Protein AF-G0NYU7-F1 (afdb_monomer)

pLDDT: mean 83.76, std 12.93, range [32.03, 97.38]

Sequence (280 aa):
MRKVFRNRTLLKCCSGYCVDLLNKLANDIGFTYTLYKVRDEKWGLKTENGWNGLIADLMHNKADMCVTSLKLNSERARDIDFSLPFLDTGISIIVKIRSGVLSPTAFLEPFEYSTWVIILFVCIHVAAISIFVFEWVSPYSFNMQKYPPPEHKFSLFRSYWLVWATLFSASVSTDVPKSTVSRLMALVWAAFGLTFLAVYTANLAAFMITRVQYYDLSGIHDPMLNFPQDQKPPFRFGTVDGGNTHETMKRNWHKMHEYVKHNKFFRMNISSGIEAVKNE

Solvent-accessible surface area (backbone atoms only — not comparable to full-atom values): 17643 Å² total; per-residue (Å²): 135,85,80,77,79,73,91,67,88,77,91,71,94,83,83,50,74,57,52,55,51,48,52,52,50,26,68,76,74,69,58,86,85,85,89,80,80,68,91,78,78,40,76,48,51,82,46,98,93,41,59,35,38,53,50,31,36,43,75,68,70,74,37,95,76,86,81,68,97,72,79,89,45,76,76,52,60,73,80,44,90,77,79,84,82,92,70,94,80,86,89,82,88,87,77,70,84,51,84,62,77,82,57,94,62,57,85,56,66,64,48,57,72,70,57,55,49,43,46,68,62,44,52,50,48,54,50,21,49,50,42,43,51,47,33,61,72,27,73,83,49,54,47,86,86,44,86,76,68,70,91,68,80,88,43,69,69,55,33,42,49,45,51,53,32,42,48,70,69,48,94,64,98,59,88,74,69,78,27,73,66,26,40,51,50,49,50,52,49,37,53,49,21,51,50,50,49,52,51,50,54,51,39,42,49,55,52,69,67,55,73,64,71,62,73,89,69,91,55,89,84,28,64,59,64,78,43,24,75,81,41,89,75,60,58,84,68,63,47,42,56,88,34,73,66,41,55,49,32,54,72,76,36,52,70,50,38,50,53,25,58,76,70,61,37,57,26,86,41,71,67,60,46,53,50,52,51,70,74,106

Nearest PDB structures (foldseek):
  9are-assembly1_B  TM=8.589E-01  e=6.601E-15  Rattus norvegicus
  7sab-assembly1_B  TM=8.374E-01  e=1.687E-14  Rattus norvegicus
  6whs-assembly1_B  TM=8.570E-01  e=6.346E-14  Rattus norvegicus
  4tlm-assembly1_D  TM=8.143E-01  e=2.861E-12  Xenopus laevis
  5un1-assembly2_D  TM=6.285E-01  e=5.088E-14  Xenopus laevis

Organism: Caenorhabditis brenneri (NCBI:txid135651)

Mean predicted aligned error: 11.54 Å

InterPro domains:
  IPR001320 Ionotropic glutamate receptor, C-terminal [PF00060] (113-230)
  IPR001320 Ionotropic glutamate receptor, C-terminal [SM00079] (1-256)
  IPR001508 Ionotropic glutamate receptor, metazoa [PR00177] (116-141)
  IPR001508 Ionotropic glutamate receptor, metazoa [PR00177] (153-177)
  IPR001508 Ionotropic glutamate receptor, metazoa [PR00177] (184-211)
  IPR015683 Ionotropic glutamate receptor [PTHR18966] (12-279)
  IPR019594 Ionotropic glutamate receptor, L-glutamate and glycine-binding domain [PF10613] (13-97)
  IPR019594 Ionotropic glutamate receptor, L-glutamate and glycine-binding domain [SM00918] (2-60)

Structure (mmCIF, N/CA/C/O backbone):
data_AF-G0NYU7-F1
#
_entry.id   AF-G0NYU7-F1
#
loop_
_atom_site.group_PDB
_atom_site.id
_atom_site.type_symbol
_atom_site.label_atom_id
_atom_site.label_alt_id
_atom_site.label_comp_id
_atom_site.label_asym_id
_atom_site.label_entity_id
_atom_site.label_seq_id
_atom_site.pdbx_PDB_ins_code
_atom_site.Cartn_x
_atom_site.Cartn_y
_atom_site.Cartn_z
_atom_site.occupancy
_atom_site.B_iso_or_equiv
_atom_site.auth_seq_id
_atom_site.auth_comp_id
_atom_site.auth_asym_id
_atom_site.auth_atom_id
_atom_site.pdbx_PDB_model_num
ATOM 1 N N . MET A 1 1 ? 2.468 6.890 51.119 1.00 33.50 1 MET A N 1
ATOM 2 C CA . MET A 1 1 ? 1.512 7.947 50.711 1.00 33.50 1 MET A CA 1
ATOM 3 C C . MET A 1 1 ? 0.365 7.318 49.926 1.00 33.50 1 MET A C 1
ATOM 5 O O . MET A 1 1 ? 0.561 6.924 48.784 1.00 33.50 1 MET A O 1
ATOM 9 N N . ARG A 1 2 ? -0.808 7.146 50.552 1.00 32.03 2 ARG A N 1
ATOM 10 C CA . ARG A 1 2 ? -2.019 6.623 49.895 1.00 32.03 2 ARG A CA 1
ATOM 11 C C . ARG A 1 2 ? -2.537 7.676 48.909 1.00 32.0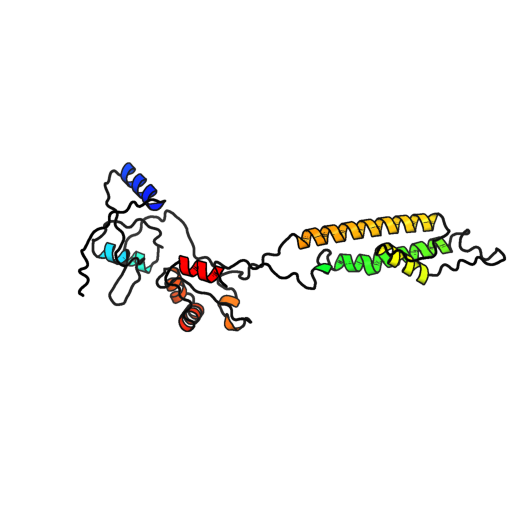3 2 ARG A C 1
ATOM 13 O O . ARG A 1 2 ? -2.994 8.731 49.338 1.00 32.03 2 ARG A O 1
ATOM 20 N N . LYS A 1 3 ? -2.456 7.414 47.600 1.00 33.00 3 LYS A N 1
ATOM 21 C CA . LYS A 1 3 ? -3.144 8.230 46.589 1.00 33.00 3 LYS A CA 1
ATOM 22 C C . LYS A 1 3 ? -4.645 7.980 46.726 1.00 33.00 3 LYS A C 1
ATOM 24 O O . LYS A 1 3 ? -5.151 6.946 46.307 1.00 33.00 3 LYS A O 1
ATOM 29 N N . VAL A 1 4 ? -5.338 8.920 47.359 1.00 35.53 4 VAL A N 1
ATOM 30 C CA . VAL A 1 4 ? -6.800 8.985 47.375 1.00 35.53 4 VAL A CA 1
ATOM 31 C C . VAL A 1 4 ? -7.250 9.278 45.943 1.00 35.53 4 VAL A C 1
ATOM 33 O O . VAL A 1 4 ? -7.133 10.408 45.471 1.00 35.53 4 VAL A O 1
ATOM 36 N N . PHE A 1 5 ? -7.733 8.260 45.229 1.00 41.12 5 PHE A N 1
ATOM 37 C CA . PHE A 1 5 ? -8.456 8.454 43.975 1.00 41.12 5 PHE A CA 1
ATOM 38 C C . PHE A 1 5 ? -9.783 9.140 44.304 1.00 41.12 5 PHE A C 1
ATOM 40 O O . PHE A 1 5 ? -10.782 8.497 44.618 1.00 41.12 5 PHE A O 1
ATOM 47 N N . ARG A 1 6 ? -9.799 10.476 44.275 1.00 42.34 6 ARG A N 1
ATOM 48 C CA . ARG A 1 6 ? -11.057 11.220 44.215 1.00 42.34 6 ARG A CA 1
ATOM 49 C C . ARG A 1 6 ? -11.737 10.839 42.903 1.00 42.34 6 ARG A C 1
ATOM 51 O O . ARG A 1 6 ? -11.209 11.121 41.832 1.00 42.34 6 ARG A O 1
ATOM 58 N N . ASN A 1 7 ? -12.897 10.205 43.018 1.00 47.19 7 ASN A N 1
ATOM 59 C CA . ASN A 1 7 ? -13.796 9.841 41.930 1.00 47.19 7 ASN A CA 1
ATOM 60 C C . ASN A 1 7 ? -14.372 11.132 41.304 1.00 47.19 7 ASN A C 1
ATOM 62 O O . ASN A 1 7 ? -15.500 11.522 41.582 1.00 47.19 7 ASN A O 1
ATOM 66 N N . ARG A 1 8 ? -13.551 11.890 40.566 1.00 57.56 8 ARG A N 1
ATOM 67 C CA . ARG A 1 8 ? -13.974 13.106 39.858 1.00 57.56 8 ARG A CA 1
ATOM 68 C C . ARG A 1 8 ? -14.328 12.728 38.426 1.00 57.56 8 ARG A C 1
ATOM 70 O O . ARG A 1 8 ? -13.443 12.419 37.633 1.00 57.56 8 ARG A O 1
ATOM 77 N N . THR A 1 9 ? -15.615 12.782 38.099 1.00 61.25 9 THR A N 1
ATOM 78 C CA . THR A 1 9 ? -16.093 12.826 36.714 1.00 61.25 9 THR A CA 1
ATOM 79 C C . THR A 1 9 ? -15.526 14.081 36.059 1.00 61.25 9 THR A C 1
ATOM 81 O O . THR A 1 9 ? -15.845 15.200 36.459 1.00 61.25 9 THR A O 1
ATOM 84 N N . LEU A 1 10 ? -14.613 13.900 35.106 1.00 70.31 10 LEU A N 1
ATOM 85 C CA . LEU A 1 10 ? -13.955 15.001 34.414 1.00 70.31 10 LEU A CA 1
ATOM 86 C C . LEU A 1 10 ? -14.760 15.316 33.155 1.00 70.31 10 LEU A C 1
ATOM 88 O O . LEU A 1 10 ? -14.753 14.534 32.206 1.00 70.31 10 LEU A O 1
ATOM 92 N N . LEU A 1 11 ? -15.483 16.436 33.179 1.00 77.75 11 LEU A N 1
ATOM 93 C CA . LEU A 1 11 ? -16.294 16.872 32.048 1.00 77.75 11 LEU A CA 1
ATOM 94 C C . LEU A 1 11 ? -15.355 17.319 30.921 1.00 77.75 11 LEU A C 1
ATOM 96 O O . LEU A 1 11 ? -14.522 18.205 31.114 1.00 77.75 11 LEU A O 1
ATOM 100 N N . LYS A 1 12 ? -15.451 16.665 29.765 1.00 82.94 12 LYS A N 1
ATOM 101 C CA . LYS A 1 12 ? -14.687 17.002 28.561 1.00 82.94 12 LYS A CA 1
ATOM 102 C C . LYS A 1 12 ? -15.654 17.200 27.404 1.00 82.94 12 LYS A C 1
ATOM 104 O O . LYS A 1 12 ? -16.642 16.479 27.306 1.00 82.94 12 LYS A O 1
ATOM 109 N N . CYS A 1 13 ? -15.338 18.136 26.518 1.00 85.31 13 CYS A N 1
ATOM 110 C CA . CYS A 1 13 ? -16.065 18.285 25.265 1.00 85.31 13 CYS A CA 1
ATOM 111 C C . CYS A 1 13 ? -15.676 17.144 24.316 1.00 85.31 13 CYS A C 1
ATOM 113 O O . CYS A 1 13 ? -14.490 16.936 24.049 1.00 85.31 13 CYS A O 1
ATOM 115 N N . CYS A 1 14 ? -16.669 16.409 23.820 1.00 86.38 14 CYS A N 1
ATOM 116 C CA . CYS A 1 14 ? -16.505 15.378 22.801 1.00 86.38 14 CYS A CA 1
ATOM 117 C C . CYS A 1 14 ? -17.158 15.862 21.506 1.00 86.38 14 CYS A C 1
ATOM 119 O O . CYS A 1 14 ? -18.310 16.284 21.522 1.00 86.38 14 CYS A O 1
ATOM 121 N N . SER A 1 15 ? -16.431 15.790 20.396 1.00 91.50 15 SER A N 1
ATOM 122 C CA . SER A 1 15 ? -16.931 16.106 19.057 1.00 91.50 15 SER A CA 1
ATOM 123 C C . SER A 1 15 ? -16.451 15.053 18.061 1.00 91.50 15 SER A C 1
ATOM 125 O O . SER A 1 15 ? -15.447 14.374 18.296 1.00 91.50 15 SER A O 1
ATOM 127 N N . GLY A 1 16 ? -17.183 14.893 16.960 1.00 93.25 16 GLY A N 1
ATOM 128 C CA . GLY A 1 16 ? -16.833 13.977 15.880 1.00 93.25 16 GLY A CA 1
ATOM 129 C C . GLY A 1 16 ? -18.054 13.316 15.252 1.00 93.25 16 GLY A C 1
ATOM 130 O O . GLY A 1 16 ? -19.170 13.441 15.746 1.00 93.25 16 GLY A O 1
ATOM 131 N N . TYR A 1 17 ? -17.807 12.534 14.203 1.00 93.44 17 TYR A N 1
ATOM 132 C CA . TYR A 1 17 ? -18.847 11.950 13.351 1.00 93.44 17 TYR A CA 1
ATOM 133 C C . TYR A 1 17 ? -19.968 11.221 14.117 1.00 93.44 17 TYR A C 1
ATOM 135 O O . TYR A 1 17 ? -21.146 11.441 13.857 1.00 93.44 17 TYR A O 1
ATOM 143 N N . CYS A 1 18 ? -19.620 10.380 15.100 1.00 93.19 18 CYS A N 1
ATOM 144 C CA . CYS A 1 18 ? -20.616 9.648 15.896 1.00 93.19 18 CYS A CA 1
ATOM 145 C C . CYS A 1 18 ? -21.455 10.570 16.800 1.00 93.19 18 CYS A C 1
ATOM 147 O O . CYS A 1 18 ? -22.617 10.273 17.056 1.00 93.19 18 CYS A O 1
ATOM 149 N N . VAL A 1 19 ? -20.880 11.680 17.278 1.00 93.69 19 VAL A N 1
ATOM 150 C CA . VAL A 1 19 ? -21.585 12.663 18.117 1.00 93.69 19 VAL A CA 1
ATOM 151 C C . VAL A 1 19 ? -22.552 13.481 17.266 1.00 93.69 19 VAL A C 1
ATOM 153 O O . VAL A 1 19 ? -23.687 13.702 17.674 1.00 93.69 19 VAL A O 1
ATOM 156 N N . ASP A 1 20 ? -22.139 13.870 16.061 1.00 94.69 20 ASP A N 1
ATOM 157 C CA . ASP A 1 20 ? -22.995 14.600 15.121 1.00 94.69 20 ASP A CA 1
ATOM 158 C C . ASP A 1 20 ? -24.173 13.733 14.656 1.00 94.69 20 ASP A C 1
ATOM 160 O O . ASP A 1 20 ? -25.315 14.195 14.624 1.00 94.69 20 ASP A O 1
ATOM 164 N N . LEU A 1 21 ? -23.917 12.447 14.387 1.00 93.88 21 LEU A N 1
ATOM 165 C CA . LEU A 1 21 ? -24.962 11.471 14.086 1.00 93.88 21 LEU A CA 1
ATOM 166 C C . LEU A 1 21 ? -25.940 11.309 15.258 1.00 93.88 21 LEU A C 1
ATOM 168 O O . LEU A 1 21 ? -27.151 11.349 15.053 1.00 93.88 21 LEU A O 1
ATOM 172 N N . LEU A 1 22 ? -25.432 11.174 16.487 1.00 94.19 22 LEU A N 1
ATOM 173 C CA . LEU A 1 22 ? -26.272 11.062 17.680 1.00 94.19 22 LEU A CA 1
ATOM 174 C C . LEU A 1 22 ? -27.123 12.318 17.898 1.00 94.19 22 LEU A C 1
ATOM 176 O O . LEU A 1 22 ? -28.306 12.200 18.194 1.00 94.19 22 LEU A O 1
ATOM 180 N N . ASN A 1 23 ? -26.553 13.509 17.699 1.00 95.00 23 ASN A N 1
ATOM 181 C CA . ASN A 1 23 ? -27.287 14.775 17.751 1.00 95.00 23 ASN A CA 1
ATOM 182 C C . ASN A 1 23 ? -28.423 14.819 16.731 1.00 95.00 23 ASN A C 1
ATOM 184 O O . ASN A 1 23 ? -29.527 15.265 17.043 1.00 95.00 23 ASN A O 1
ATOM 188 N N . LYS A 1 24 ? -28.164 14.349 15.507 1.00 95.81 24 LYS A N 1
ATOM 189 C CA . LYS A 1 24 ? -29.181 14.315 14.461 1.00 95.81 24 LYS A CA 1
ATOM 190 C C . LYS A 1 24 ? -30.317 13.352 14.818 1.00 95.81 24 LYS A C 1
ATOM 192 O O . LYS A 1 24 ? -31.476 13.742 14.739 1.00 95.81 24 LYS A O 1
ATOM 197 N N . LEU A 1 25 ? -29.983 12.155 15.304 1.00 94.81 25 LEU A N 1
ATOM 198 C CA . LEU A 1 25 ? -30.961 11.171 15.779 1.00 94.81 25 LEU A CA 1
ATOM 199 C C . LEU A 1 25 ? -31.778 11.690 16.971 1.00 94.81 25 LEU A C 1
ATOM 201 O O . LEU A 1 25 ? -32.991 11.502 17.007 1.00 94.81 25 LEU A O 1
ATOM 205 N N . ALA A 1 26 ? -31.129 12.369 17.917 1.00 96.19 26 ALA A N 1
ATOM 206 C CA . ALA A 1 26 ? -31.776 12.962 19.083 1.00 96.19 26 ALA A CA 1
ATOM 207 C C . ALA A 1 26 ? -32.823 14.011 18.692 1.00 96.19 26 ALA A C 1
ATOM 209 O O . ALA A 1 26 ? -33.924 14.004 19.238 1.00 96.19 26 ALA A O 1
ATOM 210 N N . ASN A 1 27 ? -32.510 14.861 17.710 1.00 97.25 27 ASN A N 1
ATOM 211 C CA . ASN A 1 27 ? -33.431 15.880 17.206 1.00 97.25 27 ASN A CA 1
ATOM 212 C C . ASN A 1 27 ? -34.594 15.288 16.398 1.00 97.25 27 ASN A C 1
ATOM 214 O O . ASN A 1 27 ? -35.712 15.782 16.503 1.00 97.25 27 ASN A O 1
ATOM 218 N N . ASP A 1 28 ? -34.337 14.248 15.601 1.00 97.38 28 ASP A N 1
ATOM 219 C CA . ASP A 1 28 ? -35.352 13.659 14.721 1.00 97.38 28 ASP A CA 1
ATOM 220 C C . ASP A 1 28 ? -36.331 12.747 15.495 1.00 97.38 28 ASP A C 1
ATOM 222 O O . ASP A 1 28 ? -37.517 12.707 15.175 1.00 97.38 28 ASP A O 1
ATOM 226 N N . ILE A 1 29 ? -35.857 12.032 16.526 1.00 96.00 29 ILE A N 1
ATOM 227 C CA . ILE A 1 29 ? -36.667 11.111 17.350 1.00 96.00 29 ILE A CA 1
ATOM 228 C C . ILE A 1 29 ? -37.209 11.803 18.615 1.00 96.00 29 ILE A C 1
ATOM 230 O O . ILE A 1 29 ? -38.258 11.418 19.128 1.00 96.00 29 ILE A O 1
ATOM 234 N N . GLY A 1 30 ? -36.521 12.833 19.117 1.00 95.62 30 GLY A N 1
ATOM 235 C CA . GLY A 1 30 ? -36.937 13.610 20.287 1.00 95.62 30 GLY A CA 1
ATOM 236 C C . GLY A 1 30 ? -36.498 13.021 21.632 1.00 95.62 30 GLY A C 1
ATOM 237 O O . GLY A 1 30 ? -37.306 12.953 22.556 1.00 95.62 30 GLY A O 1
ATOM 238 N N . PHE A 1 31 ? -35.232 12.609 21.772 1.00 95.88 31 PHE A N 1
ATOM 239 C CA . PHE A 1 31 ? -34.675 12.130 23.049 1.00 95.88 31 PHE A CA 1
ATOM 240 C C . PHE A 1 31 ? -33.502 12.986 23.540 1.00 95.88 31 PHE A C 1
ATOM 242 O O . PHE A 1 31 ? -32.783 13.607 22.762 1.00 95.88 31 PHE A O 1
ATOM 249 N N . THR A 1 32 ? -33.286 12.995 24.856 1.00 95.00 32 THR A N 1
ATOM 250 C CA . THR A 1 32 ? -32.101 13.590 25.486 1.00 95.00 32 THR A CA 1
ATOM 251 C C . THR A 1 32 ? -31.097 12.498 25.833 1.00 95.00 32 THR A C 1
ATOM 253 O O . THR A 1 32 ? -31.464 11.344 26.045 1.00 95.00 32 THR A O 1
ATOM 256 N N . TYR A 1 33 ? -29.810 12.835 25.866 1.00 93.25 33 TYR A N 1
ATOM 257 C CA . TYR A 1 33 ? -28.755 11.856 26.107 1.00 93.25 33 TYR A CA 1
ATOM 258 C C . TYR A 1 33 ? -27.648 12.433 26.990 1.00 93.25 33 TYR A C 1
ATOM 260 O O . TYR A 1 33 ? -27.444 13.645 27.063 1.00 93.25 33 TYR A O 1
ATOM 268 N N . THR A 1 34 ? -26.902 11.546 27.649 1.00 91.56 34 THR A N 1
ATOM 269 C CA . THR A 1 34 ? -25.672 11.897 28.364 1.00 91.56 34 THR A CA 1
ATOM 270 C C . THR A 1 34 ? -24.538 11.008 27.875 1.00 91.56 34 THR A C 1
ATOM 272 O O . THR A 1 34 ? -24.688 9.795 27.755 1.00 91.56 34 THR A O 1
ATOM 275 N N . LEU A 1 35 ? -23.402 11.618 27.538 1.00 91.38 35 LEU A N 1
ATOM 276 C CA . LEU A 1 35 ? -22.235 10.893 27.042 1.00 91.38 35 LEU A CA 1
ATOM 277 C C . LEU A 1 35 ? -21.257 10.623 28.175 1.00 91.38 35 LEU A C 1
ATOM 279 O O . LEU A 1 35 ? -20.908 11.518 28.946 1.00 91.38 35 LEU A O 1
ATOM 283 N N . TYR A 1 36 ? -20.746 9.398 28.219 1.00 90.88 36 TYR A N 1
ATOM 284 C CA . TYR A 1 36 ? -19.635 9.037 29.082 1.00 90.88 36 TYR A CA 1
ATOM 285 C C . TYR A 1 36 ? -18.671 8.098 28.351 1.00 90.88 36 TYR A C 1
ATOM 287 O O . TYR A 1 36 ? -19.042 7.375 27.429 1.00 90.88 36 TYR A O 1
ATOM 295 N N . LYS A 1 37 ? -17.400 8.125 28.759 1.00 89.62 37 LYS A N 1
ATOM 296 C CA . LYS A 1 37 ? -16.372 7.205 28.260 1.00 89.62 37 LYS A CA 1
ATOM 297 C C . LYS A 1 37 ? -16.287 5.996 29.190 1.00 89.62 37 LYS A C 1
ATOM 299 O O . LYS A 1 37 ? -16.194 6.170 30.406 1.00 89.62 37 LYS A O 1
ATOM 304 N N . VAL A 1 38 ? -16.264 4.790 28.626 1.00 90.69 38 VAL A N 1
ATOM 305 C CA . VAL A 1 38 ? -16.074 3.551 29.396 1.00 90.69 38 VAL A CA 1
ATOM 306 C C . VAL A 1 38 ? -14.731 3.569 30.129 1.00 90.69 38 VAL A C 1
ATOM 308 O O . VAL A 1 38 ? -13.719 4.025 29.594 1.00 90.69 38 VAL A O 1
ATOM 311 N N . ARG A 1 39 ? -14.725 3.069 31.370 1.00 86.94 39 ARG A N 1
ATOM 312 C CA . ARG A 1 39 ? -13.586 3.166 32.300 1.00 86.94 39 ARG A CA 1
ATOM 313 C C . ARG A 1 39 ? -12.351 2.374 31.876 1.00 86.94 39 ARG A C 1
ATOM 315 O O . ARG A 1 39 ? -11.245 2.786 32.203 1.00 86.94 39 ARG A O 1
ATOM 322 N N . ASP A 1 40 ? -12.537 1.234 31.220 1.00 86.19 40 ASP A N 1
ATOM 323 C CA . ASP A 1 40 ? -11.442 0.345 30.819 1.00 86.19 40 ASP A CA 1
ATOM 324 C C . ASP A 1 40 ? -10.858 0.682 29.438 1.00 86.19 40 ASP A C 1
ATOM 326 O O . ASP A 1 40 ? -9.829 0.125 29.064 1.00 86.19 40 ASP A O 1
ATOM 330 N N . GLU A 1 41 ? -11.494 1.602 28.706 1.00 87.31 41 GLU A N 1
ATOM 331 C CA . GLU A 1 41 ? -11.129 2.029 27.353 1.00 87.31 41 GLU A CA 1
ATOM 332 C C . GLU A 1 41 ? -11.055 0.883 26.325 1.00 87.31 41 GLU A C 1
ATOM 334 O O . GLU A 1 41 ? -10.371 0.997 25.307 1.00 87.31 41 GLU A O 1
ATOM 339 N N . LYS A 1 42 ? -11.772 -0.223 26.567 1.00 88.44 42 LYS A N 1
ATOM 340 C CA . LYS A 1 42 ? -11.780 -1.397 25.685 1.00 88.44 42 LYS A CA 1
ATOM 341 C C . LYS A 1 42 ? -13.082 -1.519 24.902 1.00 88.44 42 LYS A C 1
ATOM 343 O O . LYS A 1 42 ? -14.162 -1.152 25.357 1.00 88.44 42 LYS A O 1
ATOM 348 N N . TRP A 1 43 ? -12.982 -2.113 23.713 1.00 89.25 43 TRP A N 1
ATOM 349 C CA . TRP A 1 43 ? -14.132 -2.328 22.828 1.00 89.25 43 TRP A CA 1
ATOM 350 C C . TRP A 1 43 ? -15.126 -3.368 23.347 1.00 89.25 43 TRP A C 1
ATOM 352 O O . TRP A 1 43 ? -16.311 -3.281 23.053 1.00 89.25 43 TRP A O 1
ATOM 362 N N . GLY A 1 44 ? -14.639 -4.364 24.082 1.00 89.31 44 GLY A N 1
ATOM 363 C CA . GLY A 1 44 ? -15.426 -5.502 24.533 1.00 89.31 44 GLY A CA 1
ATOM 364 C C . GLY A 1 44 ? -14.998 -6.800 23.862 1.00 89.31 44 GLY A C 1
ATOM 365 O O . GLY A 1 44 ? -15.239 -7.026 22.670 1.00 89.31 44 GLY A O 1
ATOM 366 N N . LEU A 1 45 ? -14.345 -7.636 24.661 1.00 88.62 45 LEU A N 1
ATOM 367 C CA . LEU A 1 45 ? -13.896 -8.988 24.362 1.00 88.62 45 LEU A CA 1
ATOM 368 C C . LEU A 1 45 ? -14.542 -9.948 25.351 1.00 88.62 45 LEU A C 1
ATOM 370 O O . LEU A 1 45 ? -14.655 -9.639 26.543 1.00 88.62 45 LEU A O 1
ATOM 374 N N . LYS A 1 46 ? -14.910 -11.127 24.857 1.00 87.38 46 LYS A N 1
ATOM 375 C CA . LYS A 1 46 ? -15.434 -12.200 25.689 1.00 87.38 46 LYS A CA 1
ATOM 376 C C . LYS A 1 46 ? -14.268 -12.879 26.403 1.00 87.38 46 LYS A C 1
ATOM 378 O O . LYS A 1 46 ? -13.410 -13.487 25.772 1.00 87.38 46 LYS A O 1
ATOM 383 N N . THR A 1 47 ? -14.211 -12.709 27.717 1.00 86.06 47 THR A N 1
ATOM 384 C CA . THR A 1 47 ? -13.262 -13.387 28.611 1.00 86.06 47 THR A CA 1
ATOM 385 C C . THR A 1 47 ? -13.996 -14.518 29.339 1.00 86.06 47 THR A C 1
ATOM 387 O O . THR A 1 47 ? -15.225 -14.571 29.315 1.00 86.06 47 THR A O 1
ATOM 390 N N . GLU A 1 48 ? -13.276 -15.409 30.023 1.00 86.44 48 GLU A N 1
ATOM 391 C CA . GLU A 1 48 ? -13.878 -16.463 30.864 1.00 86.44 48 GLU A CA 1
ATOM 392 C C . GLU A 1 48 ? -14.832 -15.894 31.928 1.00 86.44 48 GLU A C 1
ATOM 394 O O . GLU A 1 48 ? -15.878 -16.470 32.205 1.00 86.44 48 GLU A O 1
ATOM 399 N N . ASN A 1 49 ? -14.522 -14.702 32.447 1.00 84.81 49 ASN A N 1
ATOM 400 C CA . ASN A 1 49 ? -15.336 -13.994 33.440 1.00 84.81 49 ASN A CA 1
ATOM 401 C C . ASN A 1 49 ? -16.487 -13.169 32.826 1.00 84.81 49 ASN A C 1
ATOM 403 O O . ASN A 1 49 ? -17.088 -12.352 33.520 1.00 84.81 49 ASN A O 1
ATOM 407 N N . GLY A 1 50 ? -16.768 -13.332 31.529 1.00 89.12 50 GLY A N 1
ATOM 408 C CA . GLY A 1 50 ? -17.782 -12.575 30.795 1.00 89.12 50 GLY A CA 1
ATOM 409 C C . GLY A 1 50 ? -17.205 -11.484 29.891 1.00 89.12 50 GLY A C 1
ATOM 410 O O . GLY A 1 50 ? -16.018 -11.471 29.548 1.00 89.12 50 GLY A O 1
ATOM 411 N N . TRP A 1 51 ? -18.070 -10.571 29.453 1.00 91.50 51 TRP A N 1
ATOM 412 C CA . TRP A 1 51 ? -17.680 -9.450 28.600 1.00 91.50 51 TRP A CA 1
ATOM 413 C C . TRP A 1 51 ? -16.974 -8.352 29.396 1.00 91.50 51 TRP A C 1
ATOM 415 O O . TRP A 1 51 ? -17.285 -8.109 30.561 1.00 91.50 51 TRP A O 1
ATOM 425 N N . ASN A 1 52 ? -16.042 -7.657 28.744 1.00 91.56 52 ASN A N 1
ATOM 426 C CA . ASN A 1 52 ? -15.467 -6.395 29.222 1.00 91.56 52 ASN A CA 1
ATOM 427 C C . ASN A 1 52 ? -15.884 -5.221 28.311 1.00 91.56 52 ASN A C 1
ATOM 429 O O . ASN A 1 52 ? -16.693 -5.397 27.394 1.00 91.56 52 ASN A O 1
ATOM 433 N N . G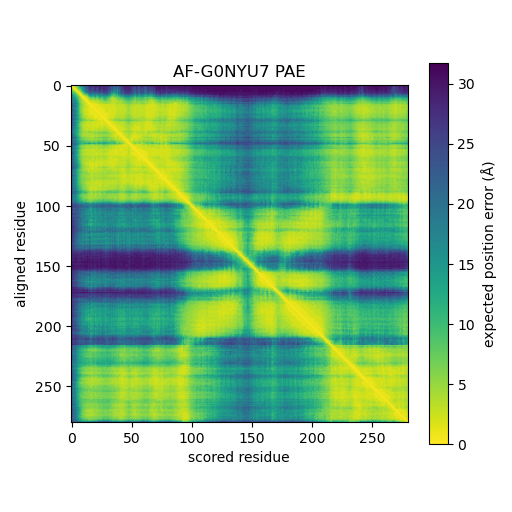LY A 1 53 ? -15.346 -4.026 28.549 1.00 92.19 53 GLY A N 1
ATOM 434 C CA . GLY A 1 53 ? -15.499 -2.886 27.655 1.00 92.19 53 GLY A CA 1
ATOM 435 C C . GLY A 1 53 ? -16.921 -2.362 27.520 1.00 92.19 53 GLY A C 1
ATOM 436 O O . GLY A 1 53 ? -17.764 -2.503 28.406 1.00 92.19 53 GLY A O 1
ATOM 437 N N . LEU A 1 54 ? -17.180 -1.782 26.349 1.00 93.38 54 LEU A N 1
ATOM 438 C CA . LEU A 1 54 ? -18.491 -1.255 25.956 1.00 93.38 54 LEU A CA 1
ATOM 439 C C . LEU A 1 54 ? -19.613 -2.287 26.124 1.00 93.38 54 LEU A C 1
ATOM 441 O O . LEU A 1 54 ? -20.692 -1.954 26.599 1.00 93.38 54 LEU A O 1
ATOM 445 N N . ILE A 1 55 ? -19.347 -3.546 25.770 1.00 93.44 55 ILE A N 1
ATOM 446 C CA . ILE A 1 55 ? -20.355 -4.614 25.805 1.00 93.44 55 ILE A CA 1
ATOM 447 C C . ILE A 1 55 ? -20.745 -4.947 27.244 1.00 93.44 55 ILE A C 1
ATOM 449 O O . ILE A 1 55 ? -21.921 -5.138 27.532 1.00 93.44 55 ILE A O 1
ATOM 453 N N . ALA A 1 56 ? -19.781 -4.957 28.166 1.00 93.81 56 ALA A N 1
ATOM 454 C CA . ALA A 1 56 ? -20.071 -5.192 29.575 1.00 93.81 56 ALA A CA 1
ATOM 455 C C . ALA A 1 56 ? -20.955 -4.099 30.180 1.00 93.81 56 ALA A C 1
ATOM 457 O O . ALA A 1 56 ? -21.816 -4.398 31.001 1.00 93.81 56 ALA A O 1
ATOM 458 N N . ASP A 1 57 ? -20.738 -2.837 29.810 1.00 94.44 57 ASP A N 1
ATOM 459 C CA . ASP A 1 57 ? -21.550 -1.729 30.315 1.00 94.44 57 ASP A CA 1
ATOM 460 C C . ASP A 1 57 ? -22.986 -1.774 29.766 1.00 94.44 57 ASP A C 1
ATOM 462 O O . ASP A 1 57 ? -23.918 -1.499 30.522 1.00 94.44 57 ASP A O 1
ATOM 466 N N . LEU A 1 58 ? -23.173 -2.202 28.511 1.00 93.75 58 LEU A N 1
ATOM 467 C CA . LEU A 1 58 ? -24.501 -2.461 27.940 1.00 93.75 58 LEU A CA 1
ATOM 468 C C . LEU A 1 58 ? -25.208 -3.616 28.665 1.00 93.75 58 LEU A C 1
ATOM 470 O O . LEU A 1 58 ? -26.335 -3.466 29.121 1.00 93.75 58 LEU A O 1
ATOM 474 N N . MET A 1 59 ? -24.529 -4.752 28.853 1.00 93.12 59 MET A N 1
ATOM 475 C CA . MET A 1 59 ? -25.124 -5.928 29.505 1.00 93.12 59 MET A CA 1
ATOM 476 C C . MET A 1 59 ? -25.489 -5.698 30.976 1.00 93.12 59 MET A C 1
ATOM 478 O O . MET A 1 59 ? -26.437 -6.292 31.482 1.00 93.12 59 MET A O 1
ATOM 482 N N . HIS A 1 60 ? -24.735 -4.852 31.680 1.00 93.56 60 HIS A N 1
ATOM 483 C CA . HIS A 1 60 ? -25.013 -4.513 33.076 1.00 93.56 60 HIS A CA 1
ATOM 484 C C . HIS A 1 60 ? -25.990 -3.335 33.234 1.00 93.56 60 HIS A C 1
ATOM 486 O O . HIS A 1 60 ? -26.087 -2.800 34.340 1.00 93.56 60 HIS A O 1
ATOM 492 N N . ASN A 1 61 ? -26.678 -2.909 32.166 1.00 93.19 61 ASN A N 1
ATOM 493 C CA . ASN A 1 61 ? -27.601 -1.766 32.164 1.00 93.19 61 ASN A CA 1
ATOM 494 C C . ASN A 1 61 ? -26.971 -0.476 32.724 1.00 93.19 61 ASN A C 1
ATOM 496 O O . ASN A 1 61 ? -27.615 0.299 33.429 1.00 93.19 61 ASN A O 1
ATOM 500 N N . LYS A 1 62 ? -25.675 -0.258 32.459 1.00 93.44 62 LYS A N 1
ATOM 501 C CA . LYS A 1 62 ? -24.989 1.006 32.779 1.00 93.44 62 LYS A CA 1
ATOM 502 C C . LYS A 1 62 ? -25.078 2.013 31.635 1.00 93.44 62 LYS A C 1
ATOM 504 O O . LYS A 1 62 ? -24.980 3.211 31.886 1.00 93.44 62 LYS A O 1
ATOM 509 N N . ALA A 1 63 ? -25.236 1.522 30.409 1.00 94.38 63 ALA A N 1
ATOM 510 C CA . ALA A 1 63 ? -25.544 2.305 29.222 1.00 94.38 63 ALA A CA 1
ATOM 511 C C . ALA A 1 63 ? -26.758 1.704 28.516 1.00 94.38 63 ALA A C 1
ATOM 513 O O . ALA A 1 63 ? -26.825 0.489 28.352 1.00 94.38 63 ALA A O 1
ATOM 514 N N . ASP A 1 64 ? -27.651 2.567 28.036 1.00 93.12 64 ASP A N 1
ATOM 515 C CA . ASP A 1 64 ? -28.821 2.158 27.250 1.00 93.12 64 ASP A CA 1
ATOM 516 C C . ASP A 1 64 ? -28.481 1.982 25.760 1.00 93.12 64 ASP A C 1
ATOM 518 O O . ASP A 1 64 ? -29.100 1.198 25.048 1.00 93.12 64 ASP A O 1
ATOM 522 N N . MET A 1 65 ? -27.479 2.718 25.268 1.00 92.69 65 MET A N 1
ATOM 523 C CA . MET A 1 65 ? -27.060 2.705 23.868 1.00 92.69 65 MET A CA 1
ATOM 524 C C . MET A 1 65 ? -25.558 2.964 23.747 1.00 92.69 65 MET A C 1
ATOM 526 O O . MET A 1 65 ? -24.986 3.778 24.473 1.00 92.69 65 MET A O 1
ATOM 530 N N . CYS A 1 66 ? -24.917 2.309 22.778 1.00 93.31 66 CYS A N 1
ATOM 531 C CA . CYS A 1 66 ? -23.533 2.572 22.404 1.00 93.31 66 CYS A CA 1
ATOM 532 C C . CYS A 1 66 ? -23.464 3.055 20.952 1.00 93.31 66 CYS A C 1
ATOM 534 O O . CYS A 1 66 ? -23.766 2.300 20.030 1.00 93.31 66 CYS A O 1
ATOM 536 N N . VAL A 1 67 ? -23.028 4.301 20.744 1.00 91.94 67 VAL A N 1
ATOM 537 C CA . VAL A 1 67 ? -22.814 4.873 19.405 1.00 91.94 67 VAL A CA 1
ATOM 538 C C . VAL A 1 67 ? -21.322 5.072 19.181 1.00 91.94 67 VAL A C 1
ATOM 540 O O . VAL A 1 67 ? -20.713 6.012 19.687 1.00 91.94 67 VAL A O 1
ATOM 543 N N . THR A 1 68 ? -20.708 4.139 18.459 1.00 91.31 68 THR A N 1
ATOM 544 C CA . THR A 1 68 ? -19.270 4.146 18.164 1.00 91.31 68 THR A CA 1
ATOM 545 C C . THR A 1 68 ? -18.962 3.244 16.967 1.00 91.31 68 THR A C 1
ATOM 547 O O . THR A 1 68 ? -19.845 2.561 16.451 1.00 91.31 68 THR A O 1
ATOM 550 N N . SER A 1 69 ? -17.701 3.187 16.536 1.00 89.06 69 SER A N 1
ATOM 551 C CA . SER A 1 69 ? -17.212 2.303 15.468 1.00 89.06 69 SER A CA 1
ATOM 552 C C . SER A 1 69 ? -17.072 0.834 15.911 1.00 89.06 69 SER A C 1
ATOM 554 O O . SER A 1 69 ? -16.065 0.166 15.651 1.00 89.06 69 SER A O 1
ATOM 556 N N . LEU A 1 70 ? -18.091 0.306 16.597 1.00 90.81 70 LEU A N 1
ATOM 557 C CA . LEU A 1 70 ? -18.124 -1.075 17.065 1.00 90.81 70 LEU A CA 1
ATOM 558 C C . LEU A 1 70 ? -18.397 -2.022 15.892 1.00 90.81 70 LEU A C 1
ATOM 560 O O . LEU A 1 70 ? -19.406 -1.921 15.203 1.00 90.81 70 LEU A O 1
ATOM 564 N N . LYS A 1 71 ? -17.496 -2.981 15.678 1.00 90.31 71 LYS A N 1
ATOM 565 C CA . LYS A 1 71 ? -17.657 -4.005 14.639 1.00 90.31 71 LYS A CA 1
ATOM 566 C C . LYS A 1 71 ? -18.742 -5.015 15.014 1.00 90.31 71 LYS A C 1
ATOM 568 O O . LYS A 1 71 ? -18.680 -5.591 16.108 1.00 90.31 71 LYS A O 1
ATOM 573 N N . LEU A 1 72 ? -19.651 -5.267 14.071 1.00 90.00 72 LEU A N 1
ATOM 574 C CA . LEU A 1 72 ? -20.619 -6.359 14.126 1.00 90.00 72 LEU A CA 1
ATOM 575 C C . LEU A 1 72 ? -19.882 -7.702 14.019 1.00 90.00 72 LEU A C 1
ATOM 577 O O . LEU A 1 72 ? -19.108 -7.933 13.091 1.00 90.00 72 LEU A O 1
ATOM 581 N N . ASN A 1 73 ? -20.108 -8.584 14.986 1.00 88.31 73 ASN A N 1
ATOM 582 C CA . ASN A 1 73 ? -19.564 -9.940 15.017 1.00 88.31 73 ASN A CA 1
ATOM 583 C C . ASN A 1 73 ? -20.637 -10.866 15.593 1.00 88.31 73 ASN A C 1
ATOM 585 O O . ASN A 1 73 ? -21.351 -10.471 16.514 1.00 88.31 73 ASN A O 1
ATOM 589 N N . SER A 1 74 ? -20.705 -12.103 15.103 1.00 88.62 74 SER A N 1
ATOM 590 C CA . SER A 1 74 ? -21.630 -13.136 15.572 1.00 88.62 74 SER A CA 1
ATOM 591 C C . SER A 1 74 ? -21.551 -13.367 17.080 1.00 88.62 74 SER A C 1
ATOM 593 O O . SER A 1 74 ? -22.562 -13.643 17.706 1.00 88.62 74 SER A O 1
ATOM 595 N N . GLU A 1 75 ? -20.373 -13.240 17.698 1.00 88.88 75 GLU A N 1
ATOM 596 C CA . GLU A 1 75 ? -20.271 -13.402 19.153 1.00 88.88 75 GLU A CA 1
ATOM 597 C C . GLU A 1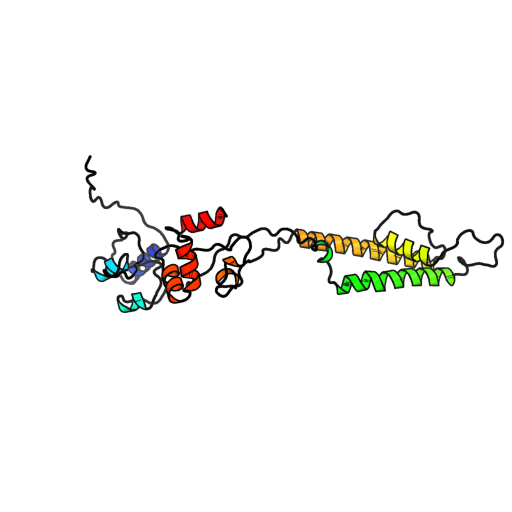 75 ? -20.968 -12.287 19.923 1.00 88.88 75 GLU A C 1
ATOM 599 O O . GLU A 1 75 ? -21.612 -12.570 20.924 1.00 88.88 75 GLU A O 1
ATOM 604 N N . ARG A 1 76 ? -20.859 -11.048 19.436 1.00 91.31 76 ARG A N 1
ATOM 605 C CA . ARG A 1 76 ? -21.484 -9.878 20.057 1.00 91.31 76 ARG A CA 1
ATOM 606 C C . ARG A 1 76 ? -22.987 -9.887 19.810 1.00 91.31 76 ARG A C 1
ATOM 608 O O . ARG A 1 76 ? -23.744 -9.702 20.744 1.00 91.31 76 ARG A O 1
ATOM 615 N N . ALA A 1 77 ? -23.398 -10.203 18.583 1.00 92.38 77 ALA A N 1
ATOM 616 C CA . ALA A 1 77 ? -24.801 -10.275 18.180 1.00 92.38 77 ALA A CA 1
ATOM 617 C C . ALA A 1 77 ? -25.608 -11.382 18.890 1.00 92.38 77 ALA A C 1
ATOM 619 O O . ALA A 1 77 ? -26.826 -11.409 18.780 1.00 92.38 77 ALA A O 1
ATOM 620 N N . ARG A 1 78 ? -24.947 -12.319 19.590 1.00 92.19 78 ARG A N 1
ATOM 621 C CA . ARG A 1 78 ? -25.626 -13.301 20.453 1.00 92.19 78 ARG A CA 1
ATOM 622 C C . ARG A 1 78 ? -26.051 -12.724 21.800 1.00 92.19 78 ARG A C 1
ATOM 624 O O . ARG A 1 78 ? -27.016 -13.216 22.369 1.00 92.19 78 ARG A O 1
ATOM 631 N N . ASP A 1 79 ? -25.304 -11.745 22.306 1.00 92.12 79 ASP A N 1
ATOM 632 C CA . ASP A 1 79 ? -25.449 -11.234 23.672 1.00 92.12 79 ASP A CA 1
ATOM 633 C C . ASP A 1 79 ? -25.978 -9.779 23.698 1.00 92.12 79 ASP A C 1
ATOM 635 O O . ASP A 1 79 ? -26.477 -9.334 24.729 1.00 92.12 79 ASP A O 1
ATOM 639 N N . ILE A 1 80 ? -25.881 -9.040 22.582 1.00 93.75 80 ILE A N 1
ATOM 640 C CA . ILE A 1 80 ? -26.437 -7.691 22.391 1.00 93.75 80 ILE A CA 1
ATOM 641 C C . ILE A 1 80 ? -27.090 -7.547 21.012 1.00 93.75 80 ILE A C 1
ATOM 643 O O . ILE A 1 80 ? -26.629 -8.138 20.032 1.00 93.75 80 ILE A O 1
ATOM 647 N N . ASP A 1 81 ? -28.100 -6.685 20.925 1.00 94.06 81 ASP A N 1
ATOM 648 C CA . ASP A 1 81 ? -28.748 -6.336 19.663 1.00 94.06 81 ASP A CA 1
ATOM 649 C C . ASP A 1 81 ? -28.002 -5.208 18.938 1.00 94.06 81 ASP A C 1
ATOM 651 O O . ASP A 1 81 ? -27.485 -4.268 19.548 1.00 94.06 81 ASP A O 1
ATOM 655 N N . PHE A 1 82 ? -27.959 -5.294 17.608 1.00 94.31 82 PHE A N 1
ATOM 656 C CA . PHE A 1 82 ? -27.382 -4.271 16.738 1.00 94.31 82 PHE A CA 1
ATOM 657 C C . PHE A 1 82 ? -28.455 -3.670 15.833 1.00 94.31 82 PHE A C 1
ATOM 659 O O . PHE A 1 82 ? -29.342 -4.367 15.343 1.00 94.31 82 PHE A O 1
ATOM 666 N N . SER A 1 83 ? -28.328 -2.374 15.558 1.00 92.50 83 SER A N 1
ATOM 667 C CA . SER A 1 83 ? -29.049 -1.722 14.469 1.00 92.50 83 SER A CA 1
ATOM 668 C C . SER A 1 83 ? -28.418 -2.054 13.109 1.00 92.50 83 SER A C 1
ATOM 670 O O . SER A 1 83 ? -27.409 -2.759 13.011 1.00 92.50 83 SER A O 1
ATOM 672 N N . LEU A 1 84 ? -28.996 -1.503 12.039 1.00 92.06 84 LEU A N 1
ATOM 673 C CA . LEU A 1 84 ? -28.368 -1.539 10.723 1.00 92.06 84 LEU A CA 1
ATOM 674 C C . LEU A 1 84 ? -27.024 -0.786 10.752 1.00 92.06 84 LEU A C 1
ATOM 676 O O . LEU A 1 84 ? -26.955 0.317 11.309 1.00 92.06 84 LEU A O 1
ATOM 680 N N . PRO A 1 85 ? -25.956 -1.350 10.159 1.00 92.19 85 PRO A N 1
ATOM 681 C CA . PRO A 1 85 ? -24.673 -0.671 10.084 1.00 92.19 85 PRO A CA 1
ATOM 682 C C . PRO A 1 85 ? -24.811 0.605 9.247 1.00 92.19 85 PRO A C 1
ATOM 684 O O . PRO A 1 85 ? -25.325 0.580 8.134 1.00 92.19 85 PRO A O 1
ATOM 687 N N . PHE A 1 86 ? -24.326 1.726 9.780 1.00 91.12 86 PHE A N 1
ATOM 688 C CA . PHE A 1 86 ? -24.308 3.008 9.066 1.00 91.12 86 PHE A CA 1
ATOM 689 C C . PHE A 1 86 ? -23.016 3.225 8.259 1.00 91.12 86 PHE A C 1
ATOM 691 O O . PHE A 1 86 ? -22.902 4.212 7.537 1.00 91.12 86 PHE A O 1
ATOM 698 N N . LEU A 1 87 ? -22.020 2.343 8.414 1.00 91.12 87 LEU A N 1
ATOM 699 C CA . LEU A 1 87 ? -20.734 2.436 7.728 1.00 91.12 87 LEU A CA 1
ATOM 700 C C . LEU A 1 87 ? -20.146 1.048 7.444 1.00 91.12 87 LEU A C 1
ATOM 702 O O . LEU A 1 87 ? -19.777 0.314 8.367 1.00 91.12 87 LEU A O 1
ATOM 706 N N . ASP A 1 88 ? -19.959 0.740 6.164 1.00 88.25 88 ASP A N 1
ATOM 707 C CA . ASP A 1 88 ? -19.323 -0.498 5.719 1.00 88.25 88 ASP A CA 1
ATOM 708 C C . ASP A 1 88 ? -17.799 -0.386 5.779 1.00 88.25 88 ASP A C 1
ATOM 710 O O . ASP A 1 88 ? -17.179 0.471 5.151 1.00 88.25 88 ASP A O 1
ATOM 714 N N . THR A 1 89 ? -17.165 -1.255 6.571 1.00 87.25 89 THR A N 1
ATOM 715 C CA . THR A 1 89 ? -15.709 -1.233 6.773 1.00 87.25 89 THR A CA 1
ATOM 716 C C . THR A 1 89 ? -15.129 -2.633 6.968 1.00 87.25 89 THR A C 1
ATOM 718 O O . THR A 1 89 ? -15.570 -3.385 7.837 1.00 87.25 89 THR A O 1
ATOM 721 N N . GLY A 1 90 ? -14.063 -2.947 6.226 1.00 87.50 90 GLY A N 1
ATOM 722 C CA . GLY A 1 90 ? -13.340 -4.222 6.302 1.00 87.50 90 GLY A CA 1
ATOM 723 C C . GLY A 1 90 ? -12.078 -4.201 7.174 1.00 87.50 90 GLY A C 1
ATOM 724 O O . GLY A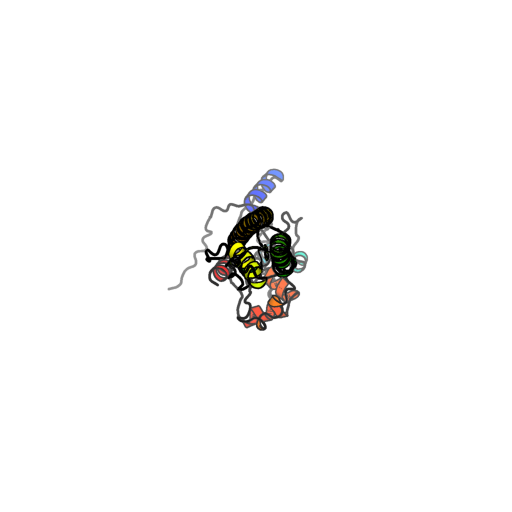 1 90 ? -11.806 -3.236 7.894 1.00 87.50 90 GLY A O 1
ATOM 725 N N . ILE A 1 91 ? -11.310 -5.293 7.099 1.00 89.50 91 ILE A N 1
ATOM 726 C CA . ILE A 1 91 ? -9.931 -5.389 7.600 1.00 89.50 91 ILE A CA 1
ATOM 727 C C . ILE A 1 91 ? -9.003 -5.192 6.401 1.00 89.50 91 ILE A C 1
ATOM 729 O O . ILE A 1 91 ? -9.155 -5.874 5.391 1.00 89.50 91 ILE A O 1
ATOM 733 N N . SER A 1 92 ? -8.043 -4.282 6.521 1.00 89.69 92 SER A N 1
ATOM 734 C CA . SER A 1 92 ? -7.010 -4.039 5.515 1.00 89.69 92 SER A CA 1
ATOM 735 C C . SER A 1 92 ? -5.622 -4.097 6.145 1.00 89.69 92 SER A C 1
ATOM 737 O O . SER A 1 92 ? -5.466 -3.984 7.364 1.00 89.69 92 SER A O 1
ATOM 739 N N . ILE A 1 93 ? -4.613 -4.302 5.301 1.00 89.69 93 ILE A N 1
ATOM 740 C CA . ILE A 1 93 ? -3.207 -4.323 5.699 1.00 89.69 93 ILE A CA 1
ATOM 741 C C . ILE A 1 93 ? -2.592 -2.990 5.290 1.00 89.69 93 ILE A C 1
ATOM 743 O O . ILE A 1 93 ? -2.796 -2.522 4.172 1.00 89.69 93 ILE A O 1
ATOM 747 N N . ILE A 1 94 ? -1.850 -2.379 6.208 1.00 88.81 94 ILE A N 1
ATOM 748 C CA . ILE A 1 94 ? -1.133 -1.130 5.968 1.00 88.81 94 ILE A CA 1
ATOM 749 C C . ILE A 1 94 ? 0.356 -1.448 5.997 1.00 88.81 94 ILE A C 1
ATOM 751 O O . ILE A 1 94 ? 0.846 -2.026 6.966 1.00 88.81 94 ILE A O 1
ATOM 755 N N . VAL A 1 95 ? 1.063 -1.050 4.942 1.00 86.94 95 VAL A N 1
ATOM 756 C CA . VAL A 1 95 ? 2.514 -1.206 4.805 1.00 86.94 95 VAL A CA 1
ATOM 757 C C . VAL A 1 95 ? 3.165 0.148 4.564 1.00 86.94 95 VAL A C 1
ATOM 759 O O . VAL A 1 95 ? 2.552 1.061 4.005 1.00 86.94 95 VAL A O 1
ATOM 762 N N . LYS A 1 96 ? 4.423 0.288 4.985 1.00 84.25 96 LYS A N 1
ATOM 763 C CA . LYS A 1 96 ? 5.224 1.458 4.635 1.00 84.25 96 LYS A CA 1
ATOM 764 C C . LYS A 1 96 ? 5.634 1.348 3.173 1.00 84.25 96 LYS A C 1
ATOM 766 O O . LYS A 1 96 ? 6.270 0.377 2.778 1.00 84.25 96 LYS A O 1
ATOM 771 N N . ILE A 1 97 ? 5.321 2.376 2.394 1.00 79.00 97 ILE A N 1
ATOM 772 C CA . ILE A 1 97 ? 5.789 2.480 1.015 1.00 79.00 97 ILE A CA 1
ATOM 773 C C . ILE A 1 97 ? 7.311 2.626 1.037 1.00 79.00 97 ILE A C 1
ATOM 775 O O . ILE A 1 97 ? 7.846 3.592 1.590 1.00 79.00 97 ILE A O 1
ATOM 779 N N . ARG A 1 98 ? 8.010 1.669 0.426 1.00 71.81 98 ARG A N 1
ATOM 780 C CA . ARG A 1 98 ? 9.455 1.735 0.219 1.00 71.81 98 ARG A CA 1
ATOM 781 C C . ARG A 1 98 ? 9.729 2.251 -1.187 1.00 71.81 98 ARG A C 1
ATOM 783 O O . ARG A 1 98 ? 9.150 1.778 -2.159 1.00 71.81 98 ARG A O 1
ATOM 790 N N . SER A 1 99 ? 10.617 3.236 -1.305 1.00 65.12 99 SER A N 1
ATOM 791 C CA . SER A 1 99 ? 11.172 3.591 -2.609 1.00 65.12 99 SER A CA 1
ATOM 792 C C . SER A 1 99 ? 12.093 2.458 -3.046 1.00 65.12 99 SER A C 1
ATOM 794 O O . SER A 1 99 ? 13.143 2.269 -2.430 1.00 65.12 99 SER A O 1
ATOM 796 N N . GLY A 1 100 ? 11.684 1.699 -4.062 1.00 62.00 100 GLY A N 1
ATOM 797 C CA . GLY A 1 100 ? 12.528 0.663 -4.643 1.00 62.00 100 GLY A CA 1
ATOM 798 C C . GLY A 1 100 ? 13.863 1.242 -5.114 1.00 62.00 100 GLY A C 1
ATOM 799 O O . GLY A 1 100 ? 13.935 2.387 -5.567 1.00 62.00 100 GLY A O 1
ATOM 800 N N . VAL A 1 101 ? 14.927 0.451 -4.986 1.00 64.44 101 VAL A N 1
ATOM 801 C CA . VAL A 1 101 ? 16.169 0.703 -5.721 1.00 64.44 101 VAL A CA 1
ATOM 802 C C . VAL A 1 101 ? 15.913 0.403 -7.197 1.00 64.44 101 VAL A C 1
ATOM 804 O O . VAL A 1 101 ? 15.195 -0.543 -7.518 1.00 64.44 101 VAL A O 1
ATOM 807 N N . LEU A 1 102 ? 16.460 1.221 -8.097 1.00 65.69 102 LEU A N 1
ATOM 808 C CA . LEU A 1 102 ? 16.382 0.947 -9.532 1.00 65.69 102 LEU A CA 1
ATOM 809 C C . LEU A 1 102 ? 17.032 -0.415 -9.805 1.00 65.69 102 LEU A C 1
ATOM 811 O O . LEU A 1 102 ? 18.146 -0.669 -9.340 1.00 65.69 102 LEU A O 1
ATOM 815 N N . SER A 1 103 ? 16.331 -1.287 -10.536 1.00 72.88 103 SER A N 1
ATOM 816 C CA . SER A 1 103 ? 16.901 -2.564 -10.968 1.00 72.88 103 SER A CA 1
ATOM 817 C C . SER A 1 103 ? 18.183 -2.300 -11.767 1.00 72.88 103 SER A C 1
ATOM 819 O O . SER A 1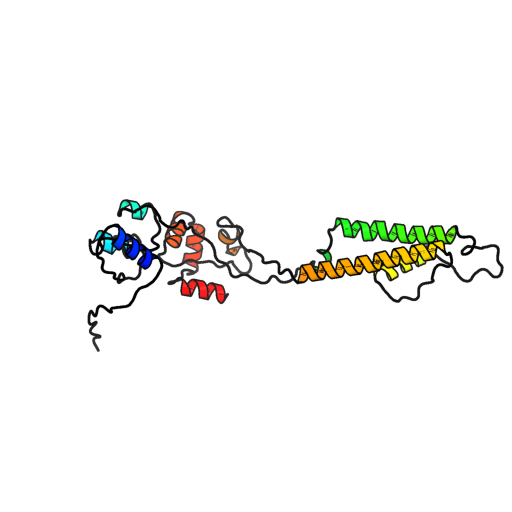 103 ? 18.201 -1.373 -12.581 1.00 72.88 103 SER A O 1
ATOM 821 N N . PRO A 1 104 ? 19.242 -3.118 -11.629 1.00 76.25 104 PRO A N 1
ATOM 822 C CA . PRO A 1 104 ? 20.402 -3.041 -12.512 1.00 76.25 104 PRO A CA 1
ATOM 823 C C . PRO A 1 104 ? 20.039 -3.146 -14.000 1.00 76.25 104 PRO A C 1
ATOM 825 O O . PRO A 1 104 ? 20.786 -2.654 -14.833 1.00 76.25 104 PRO A O 1
ATOM 828 N N . THR A 1 105 ? 18.893 -3.747 -14.343 1.00 82.62 105 THR A N 1
ATOM 829 C CA . THR A 1 105 ? 18.380 -3.872 -15.719 1.00 82.62 105 THR A CA 1
ATOM 830 C C . THR A 1 105 ? 17.550 -2.678 -16.189 1.00 82.62 105 THR A C 1
ATOM 832 O O . THR A 1 105 ? 17.103 -2.679 -17.333 1.00 82.62 105 THR A O 1
ATOM 835 N N . ALA A 1 106 ? 17.359 -1.651 -15.355 1.00 81.06 106 ALA A N 1
ATOM 836 C CA . ALA A 1 106 ? 16.508 -0.498 -15.655 1.00 81.06 106 ALA A CA 1
ATOM 837 C C . ALA A 1 106 ? 16.910 0.252 -16.937 1.00 81.06 106 ALA A C 1
ATOM 839 O O . ALA A 1 106 ? 16.086 0.928 -17.538 1.00 81.06 106 ALA A O 1
ATOM 840 N N . PHE A 1 107 ? 18.163 0.129 -17.385 1.00 83.12 107 PHE A N 1
ATOM 841 C CA . PHE A 1 107 ? 18.617 0.726 -18.643 1.00 83.12 107 PHE A CA 1
ATOM 842 C C . PHE A 1 107 ? 18.087 0.002 -19.898 1.00 83.12 107 PHE A C 1
ATOM 844 O O . PHE A 1 107 ? 18.069 0.596 -20.971 1.00 83.12 107 PHE A O 1
ATOM 851 N N . LEU A 1 108 ? 17.653 -1.261 -19.789 1.00 86.69 108 LEU A N 1
ATOM 852 C CA . LEU A 1 108 ? 17.061 -2.024 -20.900 1.00 86.69 108 LEU A CA 1
ATOM 853 C C . LEU A 1 108 ? 15.539 -1.895 -20.969 1.00 86.69 108 LEU A C 1
ATOM 855 O O . LEU A 1 108 ? 14.979 -2.090 -22.042 1.00 86.69 108 LEU 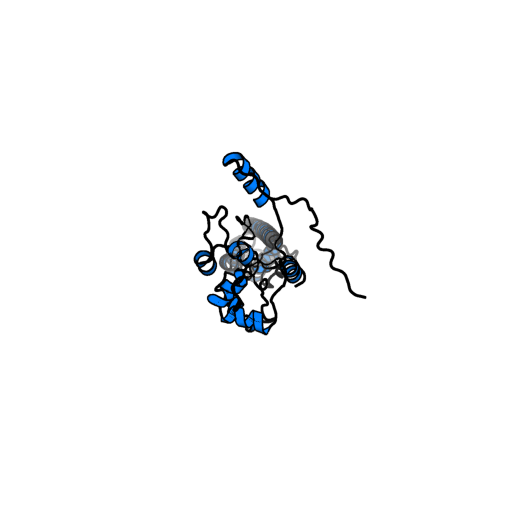A O 1
ATOM 859 N N . GLU A 1 109 ? 14.888 -1.537 -19.862 1.00 83.44 109 GLU A N 1
ATOM 860 C CA . GLU A 1 109 ? 13.429 -1.385 -19.757 1.00 83.44 109 GLU A CA 1
ATOM 861 C C . GLU A 1 109 ? 12.777 -0.327 -20.671 1.00 83.44 109 GLU A C 1
ATOM 863 O O . GLU A 1 109 ? 11.614 -0.527 -21.019 1.00 83.44 109 GLU A O 1
ATOM 868 N N . PRO A 1 110 ? 13.452 0.753 -21.132 1.00 85.94 110 PRO A N 1
ATOM 869 C CA . PRO A 1 110 ? 12.827 1.742 -22.017 1.00 85.94 110 PRO A CA 1
ATOM 870 C C . PRO A 1 110 ? 12.325 1.177 -23.352 1.00 85.94 110 PRO A C 1
ATOM 872 O O . PRO A 1 110 ? 11.520 1.826 -24.022 1.00 85.94 110 PRO A O 1
ATOM 875 N N . PHE A 1 111 ? 12.812 -0.000 -23.753 1.00 87.50 111 PHE A N 1
ATOM 876 C CA . PHE A 1 111 ? 12.377 -0.699 -24.953 1.00 87.50 111 PHE A CA 1
ATOM 877 C C . PHE A 1 111 ? 12.133 -2.176 -24.671 1.00 87.50 111 PHE A C 1
ATOM 879 O O . PHE A 1 111 ? 12.880 -2.829 -23.946 1.00 87.50 111 PHE A O 1
ATOM 886 N N . GLU A 1 112 ? 11.118 -2.732 -25.328 1.00 89.12 112 GLU A N 1
ATOM 887 C CA . GLU A 1 112 ? 10.917 -4.174 -25.333 1.00 89.12 112 GLU A CA 1
ATOM 888 C C . GLU A 1 112 ? 12.103 -4.903 -25.967 1.00 89.12 112 GLU A C 1
ATOM 890 O O . GLU A 1 112 ? 12.777 -4.406 -26.876 1.00 89.12 112 GLU A O 1
ATOM 895 N N . TYR A 1 113 ? 12.306 -6.142 -25.526 1.00 89.38 113 TYR A N 1
ATOM 896 C CA . TYR A 1 113 ? 13.323 -7.030 -26.077 1.00 89.38 113 TYR A CA 1
ATOM 897 C C . TYR A 1 113 ? 13.222 -7.165 -27.608 1.00 89.38 113 TYR A C 1
ATOM 899 O O . TYR A 1 113 ? 14.238 -7.162 -28.300 1.00 89.38 113 TYR A O 1
ATOM 907 N N . SER A 1 114 ? 12.001 -7.208 -28.147 1.00 91.50 114 SER A N 1
ATOM 908 C CA . SER A 1 114 ? 11.709 -7.232 -29.587 1.00 91.50 114 SER A CA 1
ATOM 909 C C . SER A 1 114 ? 12.365 -6.061 -30.339 1.00 91.50 114 SER A C 1
ATOM 911 O O . SER A 1 114 ? 13.059 -6.268 -31.336 1.00 91.50 114 SER A O 1
ATOM 913 N N . THR A 1 115 ? 12.214 -4.839 -29.826 1.00 90.88 115 THR A N 1
ATOM 914 C CA . THR A 1 115 ? 12.767 -3.608 -30.407 1.00 90.88 115 THR A CA 1
ATOM 915 C C . THR A 1 115 ? 14.294 -3.606 -30.384 1.00 90.88 115 THR A C 1
ATOM 917 O O . THR A 1 115 ? 14.923 -3.241 -31.379 1.00 90.88 115 THR A O 1
ATOM 920 N N . TRP A 1 116 ? 14.907 -4.083 -29.295 1.00 90.25 116 TRP A N 1
ATOM 921 C CA . TRP A 1 116 ? 16.363 -4.239 -29.211 1.00 90.25 116 TRP A CA 1
ATOM 922 C C . TRP A 1 116 ? 16.908 -5.168 -30.299 1.00 90.25 116 TRP A C 1
ATOM 924 O O . TRP A 1 116 ? 17.893 -4.832 -30.961 1.00 90.25 116 TRP A O 1
ATOM 934 N N . VAL A 1 117 ? 16.248 -6.309 -30.528 1.00 90.69 117 VAL A N 1
ATOM 935 C CA . VAL A 1 117 ? 16.644 -7.255 -31.581 1.00 90.69 117 VAL A CA 1
ATOM 936 C C . VAL A 1 117 ? 16.521 -6.622 -32.968 1.00 90.69 117 VAL A C 1
ATOM 938 O O . VAL A 1 117 ? 17.449 -6.735 -33.769 1.00 90.69 117 VAL A O 1
ATOM 941 N N . ILE A 1 118 ? 15.424 -5.912 -33.250 1.00 91.38 118 ILE A N 1
ATOM 942 C CA . ILE A 1 118 ? 15.214 -5.245 -34.545 1.00 91.38 118 ILE A CA 1
ATOM 943 C C . ILE A 1 118 ? 16.322 -4.221 -34.817 1.00 91.38 118 ILE A C 1
ATOM 945 O O . ILE A 1 118 ? 16.885 -4.194 -35.911 1.00 91.38 118 ILE A O 1
ATOM 949 N N . ILE A 1 119 ? 16.695 -3.410 -33.830 1.00 88.75 119 ILE A N 1
ATOM 950 C CA . ILE A 1 119 ? 17.723 -2.382 -34.024 1.00 88.75 119 ILE A CA 1
ATOM 951 C C . ILE A 1 119 ? 19.099 -3.018 -34.256 1.00 88.75 119 ILE A C 1
ATOM 953 O O . ILE A 1 119 ? 19.772 -2.680 -35.233 1.00 88.75 119 ILE A O 1
ATOM 957 N N . LEU A 1 120 ? 19.500 -3.958 -33.393 1.00 85.88 120 LEU A N 1
ATOM 958 C CA . LEU A 1 120 ? 20.833 -4.565 -33.432 1.00 85.88 120 LEU A CA 1
ATOM 959 C C . LEU A 1 120 ? 21.043 -5.456 -34.664 1.00 85.88 120 LEU A C 1
ATOM 961 O O . LEU A 1 120 ? 22.099 -5.402 -35.298 1.00 85.88 120 LEU A O 1
ATOM 965 N N . PHE A 1 121 ? 20.044 -6.263 -35.027 1.00 84.38 121 PHE A N 1
ATOM 966 C CA . PHE A 1 121 ? 20.187 -7.255 -36.093 1.00 84.38 121 PHE A CA 1
ATOM 967 C C . PHE A 1 121 ? 19.617 -6.806 -37.435 1.00 84.38 121 PHE A C 1
ATOM 969 O O . PHE A 1 121 ? 20.186 -7.157 -38.464 1.00 84.38 121 PHE A O 1
ATOM 976 N N . VAL A 1 122 ? 18.548 -6.010 -37.466 1.00 87.12 122 VAL A N 1
ATOM 977 C CA . VAL A 1 122 ? 17.902 -5.621 -38.730 1.00 87.12 122 VAL A CA 1
ATOM 978 C C . VAL A 1 122 ? 18.390 -4.249 -39.183 1.00 87.12 122 VAL A C 1
ATOM 980 O O . VAL A 1 122 ? 19.012 -4.141 -40.238 1.00 87.12 122 VAL A O 1
ATOM 983 N N . CYS A 1 123 ? 18.186 -3.203 -38.380 1.00 89.75 123 CYS A N 1
ATOM 984 C CA . CYS A 1 123 ? 18.457 -1.826 -38.803 1.00 89.75 123 CYS A CA 1
ATOM 985 C C . CYS A 1 123 ? 19.940 -1.580 -39.123 1.00 89.75 123 CYS A C 1
ATOM 987 O O . CYS A 1 123 ? 20.253 -1.056 -40.191 1.00 89.75 123 CYS A O 1
ATOM 989 N N . ILE A 1 124 ? 20.857 -2.007 -38.245 1.00 90.69 124 ILE A N 1
ATOM 990 C CA . ILE A 1 124 ? 22.308 -1.821 -38.445 1.00 90.69 124 ILE A CA 1
ATOM 991 C C . ILE A 1 124 ? 22.806 -2.577 -39.685 1.00 90.69 124 ILE A C 1
ATOM 993 O O . ILE A 1 124 ? 23.563 -2.027 -40.485 1.00 90.69 124 ILE A O 1
ATOM 997 N N . HIS A 1 125 ? 22.377 -3.827 -39.874 1.00 90.25 125 HIS A N 1
ATOM 998 C CA . HIS A 1 125 ? 22.843 -4.653 -40.991 1.00 90.25 125 HIS A CA 1
ATOM 999 C C . HIS A 1 125 ? 22.307 -4.129 -42.328 1.00 90.25 125 HIS A C 1
ATOM 1001 O O . HIS A 1 125 ? 23.069 -3.992 -43.284 1.00 90.25 125 HIS A O 1
ATOM 1007 N N . VAL A 1 126 ? 21.023 -3.760 -42.387 1.00 91.12 126 VAL A N 1
ATOM 1008 C CA . VAL A 1 126 ? 20.407 -3.176 -43.589 1.00 91.12 126 VAL A CA 1
ATOM 1009 C C . VAL A 1 126 ? 21.054 -1.833 -43.946 1.00 91.12 126 VAL A C 1
ATOM 1011 O O . VAL A 1 126 ? 21.376 -1.599 -45.112 1.00 91.12 126 VAL A O 1
ATOM 1014 N N . ALA A 1 127 ? 21.319 -0.968 -42.964 1.00 89.88 127 ALA A N 1
ATOM 1015 C CA . ALA A 1 127 ? 22.003 0.304 -43.195 1.00 89.88 127 ALA A CA 1
ATOM 1016 C C . ALA A 1 127 ? 23.441 0.101 -43.708 1.00 89.88 127 ALA A C 1
ATOM 1018 O O . ALA A 1 127 ? 23.822 0.682 -44.723 1.00 89.88 127 ALA A O 1
ATOM 1019 N N . ALA A 1 128 ? 24.224 -0.779 -43.077 1.00 89.25 128 ALA A N 1
ATOM 1020 C CA . ALA A 1 128 ? 25.612 -1.024 -43.469 1.00 89.25 128 ALA A CA 1
ATOM 1021 C C . ALA A 1 128 ? 25.730 -1.640 -44.873 1.00 89.25 128 ALA A C 1
ATOM 1023 O O . ALA A 1 128 ? 26.586 -1.222 -45.663 1.00 89.25 128 ALA A O 1
ATOM 1024 N N . ILE A 1 129 ? 24.855 -2.598 -45.201 1.00 88.88 129 ILE A N 1
ATOM 1025 C CA . ILE A 1 129 ? 24.813 -3.246 -46.518 1.00 88.88 129 ILE A CA 1
ATOM 1026 C C . ILE A 1 129 ? 24.325 -2.263 -47.584 1.00 88.88 129 ILE A C 1
ATOM 1028 O O . ILE A 1 129 ? 24.937 -2.183 -48.644 1.00 88.88 129 ILE A O 1
ATOM 1032 N N . SER A 1 130 ? 23.272 -1.483 -47.319 1.00 87.75 130 SER A N 1
ATOM 1033 C CA . SER A 1 130 ? 22.750 -0.514 -48.295 1.00 87.75 130 SER A CA 1
ATOM 1034 C C . SER A 1 130 ? 23.785 0.557 -48.650 1.00 87.75 130 SER A C 1
ATOM 1036 O O . SER A 1 130 ? 24.032 0.785 -49.834 1.00 87.75 130 SER A O 1
ATOM 1038 N N . ILE A 1 131 ? 24.464 1.149 -47.658 1.00 85.69 131 ILE A N 1
ATOM 1039 C CA . ILE A 1 131 ? 25.543 2.123 -47.889 1.00 85.69 131 ILE A CA 1
ATOM 1040 C C . ILE A 1 131 ? 26.669 1.486 -48.711 1.00 85.69 131 ILE A C 1
ATOM 1042 O O . ILE A 1 131 ? 27.158 2.104 -49.655 1.00 85.69 131 ILE A O 1
ATOM 1046 N N . PHE A 1 132 ? 27.042 0.239 -48.414 1.00 85.19 132 PHE A N 1
ATOM 1047 C CA . PHE A 1 132 ? 28.065 -0.473 -49.177 1.00 85.19 132 PHE A CA 1
ATOM 1048 C C . PHE A 1 132 ? 27.649 -0.748 -50.628 1.00 85.19 132 PHE A C 1
ATOM 1050 O O . PHE A 1 132 ? 28.423 -0.468 -51.539 1.00 85.19 132 PHE A O 1
ATOM 1057 N N . VAL A 1 133 ? 26.436 -1.258 -50.862 1.00 84.69 133 VAL A N 1
ATOM 1058 C CA . VAL A 1 133 ? 25.937 -1.571 -52.211 1.00 84.69 133 VAL A CA 1
ATOM 1059 C C . VAL A 1 133 ? 25.852 -0.305 -53.061 1.00 84.69 133 VAL A C 1
ATOM 1061 O O . VAL A 1 133 ? 26.317 -0.304 -54.198 1.00 84.69 133 VAL A O 1
ATOM 1064 N N . PHE A 1 134 ? 25.323 0.796 -52.519 1.00 82.69 134 PHE A N 1
ATOM 1065 C CA . PHE A 1 134 ? 25.231 2.059 -53.260 1.00 82.69 134 PHE A CA 1
ATOM 1066 C C . PHE A 1 134 ? 26.590 2.726 -53.501 1.00 82.69 134 PHE A C 1
ATOM 1068 O O . PHE A 1 134 ? 26.747 3.437 -54.494 1.00 82.69 134 PHE A O 1
ATOM 1075 N N . GLU A 1 135 ? 27.580 2.492 -52.638 1.00 79.75 135 GLU A N 1
ATOM 1076 C CA . GLU A 1 135 ? 28.957 2.932 -52.876 1.00 79.75 135 GLU A CA 1
ATOM 1077 C C . GLU A 1 135 ? 29.652 2.059 -53.936 1.00 79.75 135 GLU A C 1
ATOM 1079 O O . GLU A 1 135 ? 30.395 2.580 -54.764 1.00 79.75 135 GLU A O 1
ATOM 1084 N N . TRP A 1 136 ? 29.370 0.751 -53.960 1.00 75.25 136 TRP A N 1
ATOM 1085 C CA . TRP A 1 136 ? 29.937 -0.196 -54.925 1.00 75.25 136 TRP A CA 1
ATOM 1086 C C . TRP A 1 136 ? 29.375 -0.023 -56.340 1.00 75.25 136 TRP A C 1
ATOM 1088 O O . TRP A 1 136 ? 30.124 -0.049 -57.312 1.00 75.25 136 TRP A O 1
ATOM 1098 N N . VAL A 1 137 ? 28.064 0.203 -56.463 1.00 75.69 137 VAL A N 1
ATOM 1099 C CA . VAL A 1 137 ? 27.385 0.408 -57.756 1.00 75.69 137 VAL A CA 1
ATOM 1100 C C . VAL A 1 137 ? 27.675 1.799 -58.339 1.00 75.69 137 VAL A C 1
ATOM 1102 O O . VAL A 1 137 ? 27.531 2.013 -59.542 1.00 75.69 137 VAL A O 1
ATOM 1105 N N . SER A 1 138 ? 28.095 2.763 -57.515 1.00 71.06 138 SER A N 1
ATOM 1106 C CA . SER A 1 138 ? 28.332 4.128 -57.980 1.00 71.06 138 SER A CA 1
ATOM 1107 C C . SER A 1 138 ? 29.611 4.239 -58.827 1.00 71.06 138 SER A C 1
ATOM 1109 O O . SER A 1 138 ? 30.714 4.005 -58.317 1.00 71.06 138 SER A O 1
ATOM 1111 N N . PRO A 1 139 ? 29.516 4.715 -60.086 1.00 63.09 139 PRO A N 1
ATOM 1112 C CA . PRO A 1 139 ? 30.672 4.898 -60.970 1.00 63.09 139 PRO A CA 1
ATOM 1113 C C . PRO A 1 139 ? 31.633 6.002 -60.492 1.00 63.09 139 PRO A C 1
ATOM 1115 O O . PRO A 1 139 ? 32.750 6.118 -61.000 1.00 63.09 139 PRO A O 1
ATOM 1118 N N . TYR A 1 140 ? 31.214 6.819 -59.516 1.00 60.62 140 TYR A N 1
ATOM 1119 C CA . TYR A 1 140 ? 32.029 7.870 -58.901 1.00 60.62 140 TYR A CA 1
ATOM 1120 C C . TYR A 1 140 ? 32.943 7.354 -57.781 1.00 60.62 140 TYR A C 1
ATOM 1122 O O . TYR A 1 140 ? 34.001 7.942 -57.548 1.00 60.62 140 TYR A O 1
ATOM 1130 N N . SER A 1 141 ? 32.555 6.274 -57.099 1.00 55.78 141 SER A N 1
ATOM 1131 C CA . SER A 1 141 ? 33.263 5.754 -55.923 1.00 55.78 141 SER A CA 1
ATOM 1132 C C . SER A 1 141 ? 34.145 4.551 -56.247 1.00 55.78 141 SER A C 1
ATOM 1134 O O . SER A 1 141 ? 35.258 4.461 -55.730 1.00 55.78 141 SER A O 1
ATOM 1136 N N . PHE A 1 142 ? 33.696 3.673 -57.150 1.00 58.69 142 PHE A N 1
ATOM 1137 C CA . PHE A 1 142 ? 34.397 2.446 -57.541 1.00 58.69 142 PHE A CA 1
ATOM 1138 C C . PHE A 1 142 ? 34.919 2.515 -58.986 1.00 58.69 142 PHE A C 1
ATOM 1140 O O . PHE A 1 142 ? 34.723 1.615 -59.798 1.00 58.69 142 PHE A O 1
ATOM 1147 N N . ASN A 1 143 ? 35.591 3.610 -59.349 1.00 54.69 143 ASN A N 1
ATOM 1148 C CA . ASN A 1 143 ? 36.179 3.736 -60.682 1.00 54.69 143 ASN A CA 1
ATOM 1149 C C . ASN A 1 143 ? 37.570 3.071 -60.734 1.00 54.69 143 ASN A C 1
ATOM 1151 O O . ASN A 1 143 ? 38.595 3.732 -60.576 1.00 54.69 143 ASN A O 1
ATOM 1155 N N . MET A 1 144 ? 37.605 1.751 -60.956 1.00 52.78 144 MET A N 1
ATOM 1156 C CA . MET A 1 144 ? 38.841 0.974 -61.188 1.00 52.78 144 MET A CA 1
ATOM 1157 C C . MET A 1 144 ? 39.564 1.340 -62.501 1.00 52.78 144 MET A C 1
ATOM 1159 O O . MET A 1 144 ? 40.653 0.834 -62.755 1.00 52.78 144 MET A O 1
ATOM 1163 N N . GLN A 1 145 ? 38.987 2.218 -63.328 1.00 51.88 145 GLN A N 1
ATOM 1164 C CA . GLN A 1 145 ? 39.539 2.646 -64.617 1.00 51.88 145 GLN A CA 1
ATOM 1165 C C . GLN A 1 145 ? 40.388 3.927 -64.547 1.00 51.88 145 GLN A C 1
ATOM 1167 O O . GLN A 1 145 ? 40.975 4.315 -65.556 1.00 51.88 145 GLN A O 1
ATOM 1172 N N . LYS A 1 146 ? 40.497 4.586 -63.383 1.00 53.00 146 LYS A N 1
ATOM 1173 C CA . LYS A 1 146 ? 41.332 5.787 -63.210 1.00 53.00 146 LYS A CA 1
ATOM 1174 C C . LYS A 1 146 ? 42.680 5.427 -62.575 1.00 53.00 146 LYS A C 1
ATOM 1176 O O . LYS A 1 146 ? 42.716 4.826 -61.506 1.00 53.00 146 LYS A O 1
ATOM 1181 N N . TYR A 1 147 ? 43.774 5.813 -63.234 1.00 48.25 147 TYR A N 1
ATOM 1182 C CA . TYR A 1 147 ? 45.139 5.722 -62.705 1.00 48.25 147 TYR A CA 1
ATOM 1183 C C . TYR A 1 147 ? 45.619 7.134 -62.321 1.00 48.25 147 TYR A C 1
ATOM 1185 O O . TYR A 1 147 ? 45.486 8.039 -63.148 1.00 48.25 147 TYR A O 1
ATOM 1193 N N . PRO A 1 148 ? 46.161 7.367 -61.111 1.00 52.38 148 PRO A N 1
ATOM 1194 C CA . PRO A 1 148 ? 46.408 6.407 -60.034 1.00 52.38 148 PRO A CA 1
ATOM 1195 C C . PRO A 1 148 ? 45.108 5.908 -59.378 1.00 52.38 148 PRO A C 1
ATOM 1197 O O . PRO A 1 148 ? 44.103 6.627 -59.394 1.00 52.38 148 PRO A O 1
ATOM 1200 N N . PRO A 1 149 ? 45.113 4.686 -58.810 1.00 57.03 149 PRO A N 1
ATOM 1201 C CA . PRO A 1 149 ? 43.939 4.137 -58.148 1.00 57.03 149 PRO A CA 1
ATOM 1202 C C . PRO A 1 149 ? 43.495 5.081 -57.022 1.00 57.03 149 PRO A C 1
ATOM 1204 O O . PRO A 1 149 ? 44.344 5.594 -56.288 1.00 57.03 149 PRO A O 1
ATOM 1207 N N . PRO A 1 150 ? 42.186 5.331 -56.859 1.00 57.47 150 PRO A N 1
ATOM 1208 C CA . PRO A 1 150 ? 41.708 6.179 -55.779 1.00 57.47 150 PRO A CA 1
ATOM 1209 C C . PRO A 1 150 ? 42.144 5.598 -54.422 1.00 57.47 150 PRO A C 1
ATOM 1211 O O . PRO A 1 150 ? 41.885 4.434 -54.131 1.00 57.47 150 PRO A O 1
ATOM 1214 N N . GLU A 1 151 ? 42.752 6.418 -53.557 1.00 54.66 151 GLU A N 1
ATOM 1215 C CA . GLU A 1 151 ? 43.168 6.043 -52.185 1.00 54.66 151 GLU A CA 1
ATOM 1216 C C . GLU A 1 151 ? 42.002 5.587 -51.281 1.00 54.66 151 GLU A C 1
ATOM 1218 O O . GLU A 1 151 ? 42.197 5.093 -50.172 1.00 54.66 151 GLU A O 1
ATOM 1223 N N . HIS A 1 152 ? 40.764 5.735 -51.749 1.00 59.06 152 HIS A N 1
ATOM 1224 C CA . HIS A 1 152 ? 39.555 5.476 -50.987 1.00 59.06 152 HIS A CA 1
ATOM 1225 C C . HIS A 1 152 ? 39.106 4.017 -51.129 1.00 59.06 152 HIS A C 1
ATOM 1227 O O . HIS A 1 152 ? 38.350 3.667 -52.032 1.00 59.06 152 HIS A O 1
ATOM 1233 N N . LYS A 1 153 ? 39.564 3.159 -50.214 1.00 58.88 153 LYS A N 1
ATOM 1234 C CA . LYS A 1 153 ? 39.111 1.764 -50.105 1.00 58.88 153 LYS A CA 1
ATOM 1235 C C . LYS A 1 153 ? 37.946 1.666 -49.119 1.00 58.88 153 LYS A C 1
ATOM 1237 O O . LYS A 1 153 ? 38.147 1.368 -47.940 1.00 58.88 153 LYS A O 1
ATOM 1242 N N . PHE A 1 154 ? 36.726 1.916 -49.592 1.00 65.06 154 PHE A N 1
ATOM 1243 C CA . PHE A 1 154 ? 35.524 1.688 -48.790 1.00 65.06 154 PHE A CA 1
ATOM 1244 C C . PHE A 1 154 ? 35.270 0.174 -48.673 1.00 65.06 154 PHE A C 1
ATOM 1246 O O . PHE A 1 154 ? 35.012 -0.505 -49.663 1.00 65.06 154 PHE A O 1
ATOM 1253 N N . SER A 1 155 ? 35.418 -0.371 -47.463 1.00 76.50 155 SER A N 1
ATOM 1254 C CA . SER A 1 155 ? 35.226 -1.797 -47.153 1.00 76.50 155 SER A CA 1
ATOM 1255 C C . SER A 1 155 ? 33.943 -1.995 -46.345 1.00 76.50 155 SER A C 1
ATOM 1257 O O . SER A 1 155 ? 33.552 -1.103 -45.593 1.00 76.50 155 SER A O 1
ATOM 1259 N N . LEU A 1 156 ? 33.322 -3.177 -46.434 1.00 77.44 156 LEU A N 1
ATOM 1260 C CA . LEU A 1 156 ? 32.148 -3.552 -45.633 1.00 77.44 156 LEU A CA 1
ATOM 1261 C C . LEU A 1 156 ? 32.356 -3.287 -44.135 1.00 77.44 156 LEU A C 1
ATOM 1263 O O . LEU A 1 156 ? 31.499 -2.690 -43.492 1.00 77.44 156 LEU A O 1
ATOM 1267 N N . PHE A 1 157 ? 33.525 -3.633 -43.592 1.00 82.50 157 PHE A N 1
ATOM 1268 C CA . PHE A 1 157 ? 33.859 -3.372 -42.187 1.00 82.50 157 PHE A CA 1
ATOM 1269 C C . PHE A 1 157 ? 33.906 -1.876 -41.845 1.00 82.50 157 PHE A C 1
ATOM 1271 O O . PHE A 1 157 ? 33.517 -1.491 -40.745 1.00 82.50 157 PHE A O 1
ATOM 1278 N N . ARG A 1 158 ? 34.325 -1.020 -42.789 1.00 81.56 158 ARG A N 1
ATOM 1279 C CA . ARG A 1 158 ? 34.298 0.442 -42.610 1.00 81.56 158 ARG A CA 1
ATOM 1280 C C . ARG A 1 158 ? 32.867 0.980 -42.649 1.00 81.56 158 ARG A C 1
ATOM 1282 O O . ARG A 1 158 ? 32.555 1.873 -41.872 1.00 81.56 158 ARG A O 1
ATOM 1289 N N . SER A 1 159 ? 31.997 0.400 -43.482 1.00 84.38 159 SER A N 1
ATOM 1290 C CA . SER A 1 159 ? 30.561 0.718 -43.504 1.00 84.38 159 SER A CA 1
ATOM 1291 C C . SER A 1 159 ? 29.885 0.356 -42.177 1.00 84.38 159 SER A C 1
ATOM 1293 O O . SER A 1 159 ? 29.209 1.187 -41.579 1.00 84.38 159 SER A O 1
ATOM 1295 N N . TYR A 1 160 ? 30.141 -0.847 -41.652 1.00 87.94 160 TYR A N 1
ATOM 1296 C CA . TYR A 1 160 ? 29.645 -1.251 -40.332 1.00 87.94 160 TYR A CA 1
ATOM 1297 C C . TYR A 1 160 ? 30.151 -0.333 -39.220 1.00 87.94 160 TYR A C 1
ATOM 1299 O O . TYR A 1 160 ? 29.373 0.081 -38.365 1.00 87.94 160 TYR A O 1
ATOM 1307 N N . TRP A 1 161 ? 31.437 0.016 -39.247 1.00 86.94 161 TRP A N 1
ATOM 1308 C CA . TRP A 1 161 ? 32.023 0.934 -38.276 1.00 86.94 161 TRP A CA 1
ATOM 1309 C C . TRP A 1 161 ? 31.396 2.335 -38.343 1.00 86.94 161 TRP A C 1
ATOM 1311 O O . TRP A 1 161 ? 31.071 2.903 -37.305 1.00 86.94 161 TRP A O 1
ATOM 1321 N N . LEU A 1 162 ? 31.146 2.862 -39.549 1.00 86.25 162 LEU A N 1
ATOM 1322 C CA . LEU A 1 162 ? 30.435 4.128 -39.768 1.00 86.25 162 LEU A CA 1
ATOM 1323 C C . LEU A 1 162 ? 29.012 4.085 -39.191 1.00 86.25 162 LEU A C 1
ATOM 1325 O O . LEU A 1 162 ? 28.605 4.999 -38.476 1.00 86.25 162 LEU A O 1
ATOM 1329 N N . VAL A 1 163 ? 28.257 3.021 -39.470 1.00 89.44 163 VAL A N 1
ATOM 1330 C CA . VAL A 1 163 ? 26.873 2.843 -38.996 1.00 89.44 163 VAL A CA 1
ATOM 1331 C C . VAL A 1 163 ? 26.811 2.742 -37.469 1.00 89.44 163 VAL A C 1
ATOM 1333 O O . VAL A 1 163 ? 25.959 3.377 -36.849 1.00 89.44 163 VAL A O 1
ATOM 1336 N N . TRP A 1 164 ? 27.747 2.020 -36.848 1.00 88.44 164 TRP A N 1
ATOM 1337 C CA . TRP A 1 164 ? 27.866 1.946 -35.389 1.00 88.44 164 TRP A CA 1
ATOM 1338 C C . TRP A 1 164 ? 28.277 3.280 -34.756 1.00 88.44 164 TRP A C 1
ATOM 1340 O O . TRP A 1 164 ? 27.682 3.695 -33.762 1.00 88.44 164 TRP A O 1
ATOM 1350 N N . ALA A 1 165 ? 29.261 3.974 -35.334 1.00 88.00 165 ALA A N 1
ATOM 1351 C CA . ALA A 1 165 ? 29.730 5.262 -34.826 1.00 88.00 165 ALA A CA 1
ATOM 1352 C C . ALA A 1 165 ? 28.628 6.332 -34.890 1.00 88.00 165 ALA A C 1
ATOM 1354 O O . ALA A 1 165 ? 28.424 7.077 -33.933 1.00 88.00 165 ALA A O 1
ATOM 1355 N N . THR A 1 166 ? 27.877 6.368 -35.992 1.00 87.38 166 THR A N 1
ATOM 1356 C CA . THR A 1 166 ? 26.761 7.308 -36.183 1.00 87.38 166 THR A CA 1
ATOM 1357 C C . THR A 1 166 ? 25.573 7.014 -35.265 1.00 87.38 166 THR A C 1
ATOM 1359 O O . THR A 1 166 ? 24.979 7.958 -34.750 1.00 87.38 166 THR A O 1
ATOM 1362 N N . LEU A 1 167 ? 25.262 5.741 -34.978 1.00 87.12 167 LEU A N 1
ATOM 1363 C CA . LEU A 1 167 ? 24.187 5.364 -34.048 1.00 87.12 167 LEU A CA 1
ATOM 1364 C C . LEU A 1 167 ? 24.440 5.883 -32.624 1.00 87.12 167 LEU A C 1
ATOM 1366 O O . LEU A 1 167 ? 23.526 6.384 -31.975 1.00 87.12 167 LEU A O 1
ATOM 1370 N N . PHE A 1 168 ? 25.686 5.803 -32.151 1.00 84.44 168 PHE A N 1
ATOM 1371 C CA . PHE A 1 168 ? 26.071 6.286 -30.821 1.00 84.44 168 PHE A CA 1
ATOM 1372 C C . PHE A 1 168 ? 26.501 7.755 -30.790 1.00 84.44 168 PHE A C 1
ATOM 1374 O O . PHE A 1 168 ? 26.974 8.227 -29.758 1.00 84.44 168 PHE A O 1
ATOM 1381 N N . SER A 1 169 ? 26.340 8.488 -31.899 1.00 82.81 169 SER A N 1
ATOM 1382 C CA . SER A 1 169 ? 26.810 9.875 -32.033 1.00 82.81 169 SER A CA 1
ATOM 1383 C C . SER A 1 169 ? 28.292 10.048 -31.652 1.00 82.81 169 SER A C 1
ATOM 1385 O O . SER A 1 169 ? 28.694 11.072 -31.101 1.00 82.81 169 SER A O 1
ATOM 1387 N N . ALA A 1 170 ? 29.121 9.039 -31.935 1.00 80.69 170 ALA A N 1
ATOM 1388 C CA . ALA A 1 170 ? 30.547 9.070 -31.650 1.00 80.69 170 ALA A CA 1
ATOM 1389 C C . ALA A 1 170 ? 31.285 9.875 -32.732 1.00 80.69 170 ALA A C 1
ATOM 1391 O O . ALA A 1 170 ? 31.189 9.574 -33.923 1.00 80.69 170 ALA A O 1
ATOM 1392 N N . SER A 1 171 ? 32.067 10.878 -32.324 1.00 67.44 171 SER A N 1
ATOM 1393 C CA . SER A 1 171 ? 32.883 11.704 -33.223 1.00 67.44 171 SER A CA 1
ATOM 1394 C C . SER A 1 171 ? 34.172 10.980 -33.636 1.00 67.44 171 SER A C 1
ATOM 1396 O O . SER A 1 171 ? 35.278 11.395 -33.285 1.00 67.44 171 SER A O 1
ATOM 1398 N N . VAL A 1 172 ? 34.039 9.854 -34.335 1.00 69.19 172 VAL A N 1
ATOM 1399 C CA . VAL A 1 172 ? 35.176 9.088 -34.862 1.00 69.19 172 VAL A CA 1
ATOM 1400 C C . VAL A 1 172 ? 35.457 9.525 -36.297 1.00 69.19 172 VAL A C 1
ATOM 1402 O O . VAL A 1 172 ? 34.536 9.720 -37.087 1.00 69.19 172 VAL A O 1
ATOM 1405 N N . SER A 1 173 ? 36.735 9.667 -36.650 1.00 62.34 173 SER A N 1
ATOM 1406 C CA . SER A 1 173 ? 37.183 9.947 -38.015 1.00 62.34 173 SER A CA 1
ATOM 1407 C C . SER A 1 173 ? 36.926 8.743 -38.926 1.00 62.34 173 SER A C 1
ATOM 1409 O O . SER A 1 173 ? 37.779 7.880 -39.126 1.00 62.34 173 SER A O 1
ATOM 1411 N N . THR A 1 174 ? 35.714 8.664 -39.464 1.00 67.75 174 THR A N 1
ATOM 1412 C CA . THR A 1 174 ? 35.323 7.657 -40.452 1.00 67.75 174 THR A CA 1
ATOM 1413 C C . THR A 1 174 ? 35.399 8.225 -41.860 1.00 67.75 174 THR A C 1
ATOM 1415 O O . THR A 1 174 ? 35.014 9.371 -42.094 1.00 67.75 174 THR A O 1
ATOM 1418 N N . ASP A 1 175 ? 35.843 7.406 -42.811 1.00 69.00 175 ASP A N 1
ATOM 1419 C CA . ASP A 1 175 ? 35.843 7.776 -44.223 1.00 69.00 175 ASP A CA 1
ATOM 1420 C C . ASP A 1 175 ? 34.408 8.024 -44.703 1.00 69.00 175 ASP A C 1
ATOM 1422 O O . ASP A 1 175 ? 33.562 7.128 -44.684 1.00 69.00 175 ASP A O 1
ATOM 1426 N N . VAL A 1 176 ? 34.130 9.255 -45.127 1.00 72.12 176 VAL A N 1
ATOM 1427 C CA . VAL A 1 176 ? 32.804 9.652 -45.607 1.00 72.12 176 VAL A CA 1
ATOM 1428 C C . VAL A 1 176 ? 32.579 9.067 -47.005 1.00 72.12 176 VAL A C 1
ATOM 1430 O O . VAL A 1 176 ? 33.469 9.197 -47.855 1.00 72.12 176 VAL A O 1
ATOM 1433 N N . PRO A 1 177 ? 31.407 8.465 -47.284 1.00 73.25 177 PRO A N 1
ATOM 1434 C CA . PRO A 1 177 ? 31.110 7.951 -48.613 1.00 73.25 177 PRO A CA 1
ATOM 1435 C C . PRO A 1 177 ? 31.121 9.074 -49.666 1.00 73.25 177 PRO A C 1
ATOM 1437 O O . PRO A 1 177 ? 30.759 10.230 -49.396 1.00 73.25 177 PRO A O 1
ATOM 1440 N N . LYS A 1 178 ? 31.573 8.757 -50.883 1.00 74.00 178 LYS A N 1
ATOM 1441 C CA . LYS A 1 178 ? 31.754 9.745 -51.960 1.00 74.00 178 LYS A CA 1
ATOM 1442 C C . LYS A 1 178 ? 30.524 9.883 -52.851 1.00 74.00 178 LYS A C 1
ATOM 1444 O O . LYS A 1 178 ? 30.299 10.975 -53.373 1.00 74.00 178 LYS A O 1
ATOM 1449 N N . SER A 1 179 ? 29.728 8.826 -53.007 1.00 79.81 179 SER A N 1
ATOM 1450 C CA . SER A 1 179 ? 28.529 8.854 -53.847 1.00 79.81 179 SER A CA 1
ATOM 1451 C C . SER A 1 179 ? 27.428 9.726 -53.223 1.00 79.81 179 SER A C 1
ATOM 1453 O O . SER A 1 179 ? 27.186 9.706 -52.017 1.00 79.81 179 SER A O 1
ATOM 1455 N N . THR A 1 180 ? 26.727 10.516 -54.041 1.00 80.25 180 THR A N 1
ATOM 1456 C CA . THR A 1 180 ? 25.639 11.394 -53.566 1.00 80.25 180 THR A CA 1
ATOM 1457 C C . THR A 1 180 ? 24.509 10.592 -52.911 1.00 80.25 180 THR A C 1
ATOM 1459 O O . THR A 1 180 ? 23.933 11.030 -51.917 1.00 80.25 180 THR A O 1
ATOM 1462 N N . VAL A 1 181 ? 24.230 9.389 -53.425 1.00 86.06 181 VAL A N 1
ATOM 1463 C CA . VAL A 1 181 ? 23.176 8.495 -52.915 1.00 86.06 181 VAL A CA 1
ATOM 1464 C C . VAL A 1 181 ? 23.555 7.890 -51.561 1.00 86.06 181 VAL A C 1
ATOM 1466 O O . VAL A 1 181 ? 22.739 7.875 -50.644 1.00 86.06 181 VAL A O 1
ATOM 1469 N N . SER A 1 182 ? 24.801 7.439 -51.396 1.00 82.38 182 SER A N 1
ATOM 1470 C CA . SER A 1 182 ? 25.287 6.882 -50.127 1.00 82.38 182 SER A CA 1
ATOM 1471 C C . SER A 1 182 ? 25.450 7.961 -49.054 1.00 82.38 182 SER A C 1
ATOM 1473 O O . SER A 1 182 ? 25.183 7.691 -47.886 1.00 82.38 182 SER A O 1
ATOM 1475 N N . ARG A 1 183 ? 25.781 9.205 -49.433 1.00 85.75 183 ARG A N 1
ATOM 1476 C CA . ARG A 1 183 ? 25.720 10.369 -48.530 1.00 85.75 183 ARG A CA 1
ATOM 1477 C C . ARG A 1 183 ? 24.307 10.648 -48.042 1.00 85.75 183 ARG A C 1
ATOM 1479 O O . ARG A 1 183 ? 24.117 10.827 -46.845 1.00 85.75 183 ARG A O 1
ATOM 1486 N N . LEU A 1 184 ? 23.321 10.661 -48.941 1.00 88.19 184 LEU A N 1
ATOM 1487 C CA . LEU A 1 184 ? 21.923 10.837 -48.547 1.00 88.19 184 LEU A CA 1
ATOM 1488 C C . LEU A 1 184 ? 21.474 9.713 -47.603 1.00 88.19 184 LEU A C 1
ATOM 1490 O O . LEU A 1 184 ? 20.871 9.993 -46.573 1.00 88.19 184 LEU A O 1
ATOM 1494 N N . MET A 1 185 ? 21.828 8.460 -47.901 1.00 88.00 185 MET A N 1
ATOM 1495 C CA . MET A 1 185 ? 21.509 7.318 -47.038 1.00 88.00 185 MET A CA 1
ATOM 1496 C C . MET A 1 185 ? 22.180 7.424 -45.661 1.00 88.00 185 MET A C 1
ATOM 1498 O O . MET A 1 185 ? 21.537 7.186 -44.642 1.00 88.00 185 MET A O 1
ATOM 1502 N N . ALA A 1 186 ? 23.448 7.841 -45.609 1.00 87.00 186 ALA A N 1
ATOM 1503 C CA . ALA A 1 186 ? 24.155 8.080 -44.354 1.00 87.00 186 ALA A CA 1
ATOM 1504 C C . ALA A 1 186 ? 23.518 9.220 -43.539 1.00 87.00 186 ALA A C 1
ATOM 1506 O O . ALA A 1 186 ? 23.438 9.117 -42.318 1.00 87.00 186 ALA A O 1
ATOM 1507 N N . LEU A 1 187 ? 23.012 10.274 -44.192 1.00 88.69 187 LEU A N 1
ATOM 1508 C CA . LEU A 1 187 ? 22.271 11.353 -43.529 1.00 88.69 187 LEU A CA 1
ATOM 1509 C C . LEU A 1 187 ? 20.923 10.874 -42.976 1.00 88.69 187 LEU A C 1
ATOM 1511 O O . LEU A 1 187 ? 20.570 11.227 -41.853 1.00 88.69 187 LEU A O 1
ATOM 1515 N N . VAL A 1 188 ? 20.189 10.044 -43.724 1.00 91.44 188 VAL A N 1
ATOM 1516 C CA . VAL A 1 188 ? 18.938 9.427 -43.247 1.00 91.44 188 VAL A CA 1
ATOM 1517 C C . VAL A 1 188 ? 19.211 8.515 -42.049 1.00 91.44 188 VAL A C 1
ATOM 1519 O O . VAL A 1 188 ? 18.497 8.584 -41.050 1.00 91.44 188 VAL A O 1
ATOM 1522 N N . TRP A 1 189 ? 20.277 7.713 -42.104 1.00 91.00 189 TRP A N 1
ATOM 1523 C CA . TRP A 1 189 ? 20.707 6.886 -40.978 1.00 91.00 189 TRP A CA 1
ATOM 1524 C C . TRP A 1 189 ? 21.116 7.725 -39.760 1.00 91.00 189 TRP A C 1
ATOM 1526 O O . TRP A 1 189 ? 20.723 7.413 -38.639 1.00 91.00 189 TRP A O 1
ATOM 1536 N N . ALA A 1 190 ? 21.842 8.826 -39.965 1.00 89.75 190 ALA A N 1
ATOM 1537 C CA . ALA A 1 190 ? 22.208 9.744 -38.890 1.00 89.75 190 ALA A CA 1
ATOM 1538 C C . ALA A 1 190 ? 20.972 10.399 -38.244 1.00 89.75 190 ALA A C 1
ATOM 1540 O O . ALA A 1 190 ? 20.901 10.498 -37.021 1.00 89.75 190 ALA A O 1
ATOM 1541 N N . ALA A 1 191 ? 19.969 10.787 -39.040 1.00 91.31 191 ALA A N 1
ATOM 1542 C CA . ALA A 1 191 ? 18.700 11.306 -38.528 1.00 91.31 191 ALA A CA 1
ATOM 1543 C C . ALA A 1 191 ? 17.929 10.249 -37.717 1.00 91.31 191 ALA A C 1
ATOM 1545 O O . ALA A 1 191 ? 17.383 10.561 -36.654 1.00 91.31 191 ALA A O 1
ATOM 1546 N N . PHE A 1 192 ? 17.927 8.993 -38.177 1.00 91.25 192 PHE A N 1
ATOM 1547 C CA . PHE A 1 192 ? 17.371 7.868 -37.426 1.00 91.25 192 PHE A CA 1
ATOM 1548 C C . PHE A 1 192 ? 18.108 7.658 -36.097 1.00 91.25 192 PHE A C 1
ATOM 1550 O O . PHE A 1 192 ? 17.457 7.591 -35.059 1.00 91.25 192 PHE A O 1
ATOM 1557 N N . GLY A 1 193 ? 19.445 7.624 -36.102 1.00 90.50 193 GLY A N 1
ATOM 1558 C CA . GLY A 1 193 ? 20.259 7.461 -34.894 1.00 90.50 193 GLY A CA 1
ATOM 1559 C C . GLY A 1 193 ? 20.037 8.575 -33.867 1.00 90.50 193 GLY A C 1
ATOM 1560 O O . GLY A 1 193 ? 19.831 8.293 -32.688 1.00 90.50 193 GLY A O 1
ATOM 1561 N N . LEU A 1 194 ? 19.978 9.833 -34.318 1.00 90.75 194 LEU A N 1
ATOM 1562 C CA . LEU A 1 194 ? 19.677 10.982 -33.458 1.00 90.75 194 LEU A CA 1
ATOM 1563 C C . LEU A 1 194 ? 18.274 10.886 -32.842 1.00 90.75 194 LEU A C 1
ATOM 1565 O O . LEU A 1 194 ? 18.106 11.103 -31.642 1.00 90.75 194 LEU A O 1
ATOM 1569 N N . THR A 1 195 ? 17.271 10.535 -33.650 1.00 91.44 195 THR A N 1
ATOM 1570 C CA . THR A 1 195 ? 15.887 10.366 -33.180 1.00 91.44 195 THR A CA 1
ATOM 1571 C C . THR A 1 195 ? 15.782 9.206 -32.194 1.00 91.44 195 THR A C 1
ATOM 1573 O O . THR A 1 195 ? 15.150 9.338 -31.149 1.00 91.44 195 THR A O 1
ATOM 1576 N N . PHE A 1 196 ? 16.442 8.084 -32.484 1.00 90.69 196 PHE A N 1
ATOM 1577 C CA . PHE A 1 196 ? 16.499 6.925 -31.600 1.00 90.69 196 PHE A CA 1
ATOM 1578 C C . PHE A 1 196 ? 17.111 7.282 -30.241 1.00 90.69 196 PHE A C 1
ATOM 1580 O O . PHE A 1 196 ? 16.523 6.970 -29.207 1.00 90.69 196 PHE A O 1
ATOM 1587 N N . LEU A 1 197 ? 18.244 7.991 -30.231 1.00 89.31 197 LEU A N 1
ATOM 1588 C CA . LEU A 1 197 ? 18.890 8.443 -29.000 1.00 89.31 197 LEU A CA 1
ATOM 1589 C C . LEU A 1 197 ? 17.990 9.403 -28.205 1.00 89.31 197 LEU A C 1
ATOM 1591 O O . LEU A 1 197 ? 17.879 9.281 -26.984 1.00 89.31 197 LEU A O 1
ATOM 1595 N N . ALA A 1 198 ? 17.310 10.327 -28.885 1.00 92.25 198 ALA A N 1
ATOM 1596 C CA . ALA A 1 198 ? 16.358 11.239 -28.257 1.00 92.25 198 ALA A CA 1
ATOM 1597 C C . ALA A 1 198 ? 15.171 10.493 -27.617 1.00 92.25 198 ALA A C 1
ATOM 1599 O O . ALA A 1 198 ? 14.809 10.774 -26.478 1.00 92.25 198 ALA A O 1
ATOM 1600 N N . VAL A 1 199 ? 14.597 9.500 -28.302 1.00 92.31 199 VAL A N 1
ATOM 1601 C CA . VAL A 1 199 ? 13.491 8.691 -27.757 1.00 92.31 199 VAL A CA 1
ATOM 1602 C C . VAL A 1 199 ? 13.965 7.808 -26.606 1.00 92.31 199 VAL A C 1
ATOM 1604 O O . VAL A 1 199 ? 13.293 7.736 -25.582 1.00 92.31 199 VAL A O 1
ATOM 1607 N N . TYR A 1 200 ? 15.135 7.176 -26.727 1.00 91.62 200 TYR A N 1
ATOM 1608 C CA . TYR A 1 200 ? 15.717 6.374 -25.649 1.00 91.62 200 TYR A CA 1
ATOM 1609 C C . TYR A 1 200 ? 15.921 7.210 -24.383 1.00 91.62 200 TYR A C 1
ATOM 1611 O O . TYR A 1 200 ? 15.489 6.818 -23.302 1.00 91.62 200 TYR A O 1
ATOM 1619 N N . THR A 1 201 ? 16.545 8.383 -24.518 1.00 91.75 201 THR A N 1
ATOM 1620 C CA . THR A 1 201 ? 16.797 9.281 -23.384 1.00 91.75 201 THR A CA 1
ATOM 1621 C C . THR A 1 201 ? 15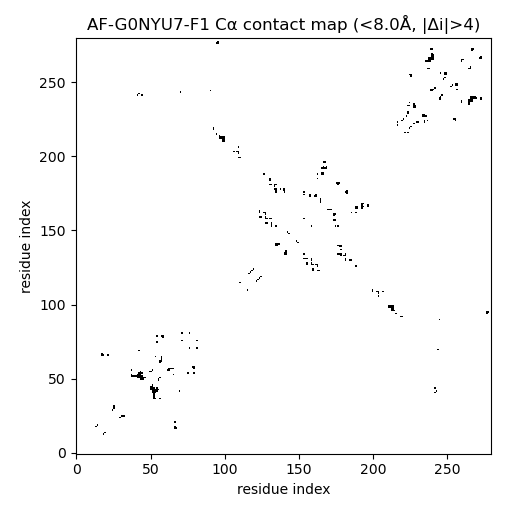.502 9.821 -22.782 1.00 91.75 201 THR A C 1
ATOM 1623 O O . THR A 1 201 ? 15.390 9.866 -21.558 1.00 91.75 201 THR A O 1
ATOM 1626 N N . ALA A 1 202 ? 14.502 10.154 -23.603 1.00 92.44 202 ALA A N 1
ATOM 1627 C CA . ALA A 1 202 ? 13.186 10.574 -23.130 1.00 92.44 202 ALA A CA 1
ATOM 1628 C C . ALA A 1 202 ? 12.458 9.456 -22.364 1.00 92.44 202 ALA A C 1
ATOM 1630 O O . ALA A 1 202 ? 11.956 9.695 -21.266 1.00 92.44 202 ALA A O 1
ATOM 1631 N N . ASN A 1 203 ? 12.449 8.230 -22.894 1.00 91.00 203 ASN A N 1
ATOM 1632 C CA . ASN A 1 203 ? 11.794 7.085 -22.259 1.00 91.00 203 ASN A CA 1
ATOM 1633 C C . ASN A 1 203 ? 12.511 6.657 -20.976 1.00 91.00 203 ASN A C 1
ATOM 1635 O O . ASN A 1 203 ? 11.858 6.383 -19.972 1.00 91.00 203 ASN A O 1
ATOM 1639 N N . LEU A 1 204 ? 13.847 6.658 -20.975 1.00 87.06 204 LEU A N 1
ATOM 1640 C CA . LEU A 1 204 ? 14.639 6.391 -19.777 1.00 87.06 204 LEU A CA 1
ATOM 1641 C C . LEU A 1 204 ? 14.382 7.451 -18.698 1.00 87.06 204 LEU A C 1
ATOM 1643 O O . LEU A 1 204 ? 14.195 7.101 -17.536 1.00 87.06 204 LEU A O 1
ATOM 1647 N N . ALA A 1 205 ? 14.330 8.734 -19.070 1.00 87.81 205 ALA A N 1
ATOM 1648 C CA . ALA A 1 205 ? 14.015 9.812 -18.137 1.00 87.81 205 ALA A CA 1
ATOM 1649 C C . ALA A 1 205 ? 12.592 9.678 -17.573 1.00 87.81 205 ALA A C 1
ATOM 1651 O O . ALA A 1 205 ? 12.405 9.789 -16.362 1.00 87.81 205 ALA A O 1
ATOM 1652 N N . ALA A 1 206 ? 11.603 9.385 -18.423 1.00 86.62 206 ALA A N 1
ATOM 1653 C CA . ALA A 1 206 ? 10.228 9.137 -17.997 1.00 86.62 206 ALA A CA 1
ATOM 1654 C C . ALA A 1 206 ? 10.154 7.965 -17.005 1.00 86.62 206 ALA A C 1
ATOM 1656 O O . ALA A 1 206 ? 9.550 8.096 -15.940 1.00 86.62 206 ALA A O 1
ATOM 1657 N N . PHE A 1 207 ? 10.847 6.867 -17.307 1.00 79.44 207 PHE A N 1
ATOM 1658 C CA . PHE A 1 207 ? 10.931 5.700 -16.437 1.00 79.44 207 PHE A CA 1
ATOM 1659 C C . PHE A 1 207 ? 11.617 6.010 -15.096 1.00 79.44 207 PHE A C 1
ATOM 1661 O O . PHE A 1 207 ? 11.130 5.620 -14.037 1.00 79.44 207 PHE A O 1
ATOM 1668 N N . MET A 1 208 ? 12.717 6.768 -15.110 1.00 79.81 208 MET A N 1
ATOM 1669 C CA . MET A 1 208 ? 13.425 7.168 -13.889 1.00 79.81 208 MET A CA 1
ATOM 1670 C C . MET A 1 208 ? 12.589 8.075 -12.975 1.00 79.81 208 MET A C 1
ATOM 1672 O O . MET A 1 208 ? 12.757 8.035 -11.754 1.00 79.81 208 MET A O 1
ATOM 1676 N N . ILE A 1 209 ? 11.697 8.894 -13.540 1.00 80.19 209 ILE A N 1
ATOM 1677 C CA . ILE A 1 209 ? 10.781 9.746 -12.767 1.00 80.19 209 ILE A CA 1
ATOM 1678 C C . ILE A 1 209 ? 9.698 8.898 -12.096 1.00 80.19 209 ILE A C 1
ATOM 1680 O O . ILE A 1 209 ? 9.341 9.147 -10.939 1.00 80.19 209 ILE A O 1
ATOM 1684 N N . THR A 1 210 ? 9.174 7.889 -12.794 1.00 68.12 210 THR A N 1
ATOM 1685 C CA . THR A 1 210 ? 8.176 6.986 -12.227 1.00 68.12 210 THR A CA 1
ATOM 1686 C C . THR A 1 210 ? 8.822 6.080 -11.187 1.00 68.12 210 THR A C 1
ATOM 1688 O O . THR A 1 210 ? 9.425 5.057 -11.497 1.00 68.12 210 THR A O 1
ATOM 1691 N N . ARG A 1 211 ? 8.686 6.437 -9.907 1.00 61.31 211 ARG A N 1
ATOM 1692 C CA . ARG A 1 211 ? 9.056 5.524 -8.824 1.00 61.31 211 ARG A CA 1
ATOM 1693 C C . ARG A 1 211 ? 8.106 4.338 -8.852 1.00 61.31 211 ARG A C 1
ATOM 1695 O O . ARG A 1 211 ? 6.938 4.494 -8.503 1.00 61.31 211 ARG A O 1
ATOM 1702 N N . VAL A 1 212 ? 8.613 3.166 -9.224 1.00 59.94 212 VAL A N 1
ATOM 1703 C CA . VAL A 1 212 ? 7.873 1.913 -9.069 1.00 59.94 212 VAL A CA 1
ATOM 1704 C C . VAL A 1 212 ? 7.609 1.731 -7.576 1.00 59.94 212 VAL A C 1
ATOM 1706 O O . VAL A 1 212 ? 8.518 1.480 -6.781 1.00 59.94 212 VAL A O 1
ATOM 1709 N N . GLN A 1 213 ? 6.364 1.978 -7.176 1.00 56.06 213 GLN A N 1
ATOM 1710 C CA . GLN A 1 213 ? 5.899 1.702 -5.828 1.00 56.06 213 GLN A CA 1
ATOM 1711 C C . GLN A 1 213 ? 5.601 0.212 -5.795 1.00 56.06 213 GLN A C 1
ATOM 1713 O O . GLN A 1 213 ? 4.604 -0.239 -6.352 1.00 56.06 213 GLN A O 1
ATOM 1718 N N . TYR A 1 214 ? 6.503 -0.563 -5.206 1.00 57.44 214 TYR A N 1
ATOM 1719 C CA . TYR A 1 214 ? 6.238 -1.972 -4.983 1.00 57.44 214 TYR A CA 1
ATOM 1720 C C . TYR A 1 214 ? 5.247 -2.078 -3.827 1.00 57.44 214 TYR A C 1
ATOM 1722 O O . TYR A 1 214 ? 5.545 -1.711 -2.688 1.00 57.44 214 TYR A O 1
ATOM 1730 N N . TYR A 1 215 ? 4.031 -2.521 -4.142 1.00 60.97 215 TYR A N 1
ATOM 1731 C CA . TYR A 1 215 ? 3.133 -3.047 -3.130 1.00 60.97 215 TYR A CA 1
ATOM 1732 C C . TYR A 1 215 ? 3.670 -4.424 -2.782 1.00 60.97 215 TYR A C 1
ATOM 1734 O O . TYR A 1 215 ? 3.555 -5.341 -3.591 1.00 60.97 215 TYR A O 1
ATOM 1742 N N . ASP A 1 216 ? 4.295 -4.552 -1.612 1.00 65.31 216 ASP A N 1
ATOM 1743 C CA . ASP A 1 216 ? 4.870 -5.837 -1.224 1.00 65.31 216 ASP A CA 1
ATOM 1744 C C . ASP A 1 216 ? 3.772 -6.917 -1.184 1.00 65.31 216 ASP A C 1
ATOM 1746 O O . ASP A 1 216 ? 4.007 -8.028 -1.623 1.00 65.31 216 ASP A O 1
ATOM 1750 N N . LEU A 1 217 ? 2.537 -6.601 -0.778 1.00 78.88 217 LEU A N 1
ATOM 1751 C CA . LEU A 1 217 ? 1.503 -7.610 -0.522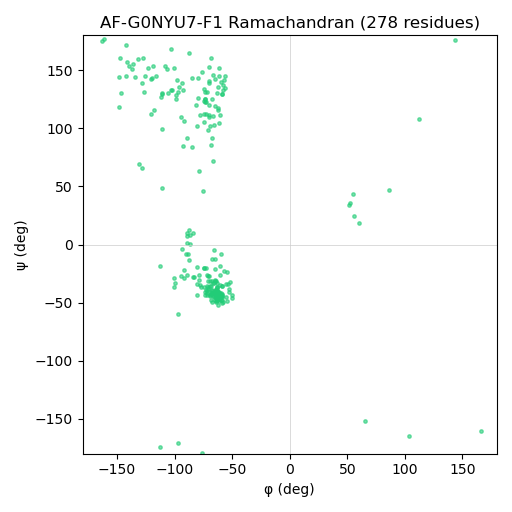 1.00 78.88 217 LEU A CA 1
ATOM 1752 C C . LEU A 1 217 ? 0.356 -7.596 -1.540 1.00 78.88 217 LEU A C 1
ATOM 1754 O O . LEU A 1 217 ? -0.288 -6.568 -1.747 1.00 78.88 217 LEU A O 1
ATOM 1758 N N . SER A 1 218 ? 0.023 -8.771 -2.083 1.00 81.81 218 SER A N 1
ATOM 1759 C CA . SER A 1 218 ? -1.143 -8.970 -2.960 1.00 81.81 218 SER A CA 1
ATOM 1760 C C . SER A 1 218 ? -2.465 -9.077 -2.180 1.00 81.81 218 SER A C 1
ATOM 1762 O O . SER A 1 218 ? -3.530 -8.732 -2.693 1.00 81.81 218 SER A O 1
ATOM 1764 N N . GLY A 1 219 ? -2.419 -9.520 -0.919 1.00 85.94 219 GLY A N 1
ATOM 1765 C CA . GLY A 1 219 ? -3.602 -9.646 -0.067 1.00 85.94 219 GLY A CA 1
ATOM 1766 C C . GLY A 1 219 ? -3.357 -10.482 1.187 1.00 85.94 219 GLY A C 1
ATOM 1767 O O . GLY A 1 219 ? -2.223 -10.687 1.602 1.00 85.94 219 GLY A O 1
ATOM 1768 N N . ILE A 1 220 ? -4.432 -10.989 1.798 1.00 86.88 220 ILE A N 1
ATOM 1769 C CA . ILE A 1 220 ? -4.342 -11.779 3.041 1.00 86.88 220 ILE A CA 1
ATOM 1770 C C . ILE A 1 220 ? -3.760 -13.185 2.833 1.00 86.88 220 ILE A C 1
ATOM 1772 O O . ILE A 1 220 ? -3.179 -13.759 3.747 1.00 86.88 220 ILE A O 1
ATOM 1776 N N . HIS A 1 221 ? -3.904 -13.742 1.629 1.00 88.00 221 HIS A N 1
ATOM 1777 C CA . HIS A 1 221 ? -3.384 -15.066 1.274 1.00 88.00 221 HIS A CA 1
ATOM 1778 C C . HIS A 1 221 ? -1.956 -15.022 0.722 1.00 88.00 221 HIS A C 1
ATOM 1780 O O . HIS A 1 221 ? -1.465 -16.033 0.223 1.00 88.00 221 HIS A O 1
ATOM 1786 N N . ASP A 1 222 ? -1.299 -13.866 0.809 1.00 89.25 222 ASP A N 1
ATOM 1787 C CA . ASP A 1 222 ? 0.061 -13.693 0.327 1.00 89.25 222 ASP A CA 1
ATOM 1788 C C . ASP A 1 222 ? 1.020 -14.688 1.018 1.00 89.25 222 ASP A C 1
ATOM 1790 O O . ASP A 1 222 ? 0.971 -14.840 2.250 1.00 89.25 222 ASP A O 1
ATOM 1794 N N . PRO A 1 223 ? 1.893 -15.385 0.263 1.00 86.75 223 PRO A N 1
ATOM 1795 C CA . PRO A 1 223 ? 2.888 -16.289 0.829 1.00 86.75 223 PRO A CA 1
ATOM 1796 C C . PRO A 1 223 ? 3.745 -15.643 1.922 1.00 86.75 223 PRO A C 1
ATOM 1798 O O . PRO A 1 223 ? 4.090 -16.325 2.883 1.00 86.75 223 PRO A O 1
ATOM 1801 N N . MET A 1 224 ? 4.023 -14.337 1.840 1.00 85.81 224 MET A N 1
ATOM 1802 C CA . MET A 1 224 ? 4.813 -13.621 2.846 1.00 85.81 224 MET A CA 1
ATOM 1803 C C . MET A 1 224 ? 4.149 -13.558 4.221 1.00 85.81 224 MET A C 1
ATOM 1805 O O . MET A 1 224 ? 4.839 -13.539 5.239 1.00 85.81 224 MET A O 1
ATOM 1809 N N . LEU A 1 225 ? 2.815 -13.544 4.275 1.00 88.56 225 LEU A N 1
ATOM 1810 C CA . LEU A 1 225 ? 2.070 -13.539 5.538 1.00 88.56 225 LEU A CA 1
ATOM 1811 C C . LEU A 1 225 ? 1.962 -14.941 6.137 1.00 88.56 225 LEU A C 1
ATOM 1813 O O . LEU A 1 225 ? 1.975 -15.097 7.359 1.00 88.56 225 LEU A O 1
ATOM 1817 N N . ASN A 1 226 ? 1.865 -15.959 5.280 1.00 87.25 226 ASN A N 1
ATOM 1818 C CA . ASN A 1 226 ? 1.786 -17.355 5.701 1.00 87.25 226 ASN A CA 1
ATOM 1819 C C . ASN A 1 226 ? 3.151 -17.918 6.121 1.00 87.25 226 ASN A C 1
ATOM 1821 O O . ASN A 1 226 ? 3.219 -18.701 7.070 1.00 87.25 226 ASN A O 1
ATOM 1825 N N . PHE A 1 227 ? 4.222 -17.502 5.440 1.00 88.56 227 PHE A N 1
ATOM 1826 C CA . PHE A 1 227 ? 5.596 -17.956 5.656 1.00 88.56 227 PHE A CA 1
ATOM 1827 C C . PHE A 1 227 ? 6.559 -16.768 5.837 1.00 88.56 227 PHE A C 1
ATOM 1829 O O . PHE A 1 227 ? 7.472 -16.556 5.039 1.00 88.56 227 PHE A O 1
ATOM 1836 N N . PRO A 1 228 ? 6.404 -15.986 6.921 1.00 86.38 228 PRO A N 1
ATOM 1837 C CA . PRO A 1 228 ? 7.215 -14.787 7.151 1.00 86.38 228 PRO A CA 1
ATOM 1838 C C . PRO A 1 228 ? 8.707 -15.079 7.360 1.00 86.38 228 PRO A C 1
ATOM 1840 O O . P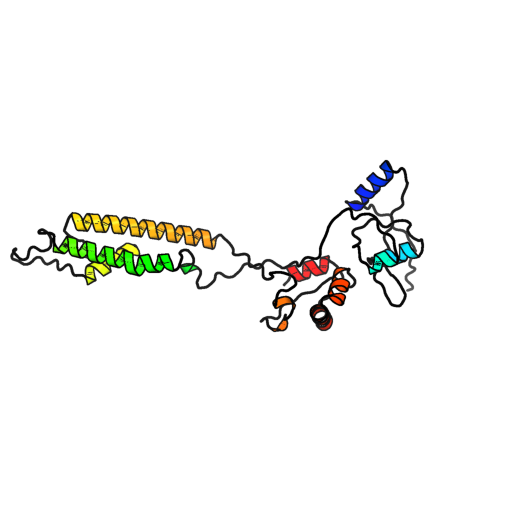RO A 1 228 ? 9.537 -14.188 7.195 1.00 86.38 228 PRO A O 1
ATOM 1843 N N . GLN A 1 229 ? 9.055 -16.311 7.743 1.00 86.19 229 GLN A N 1
ATOM 1844 C CA . GLN A 1 229 ? 10.434 -16.731 8.014 1.00 86.19 229 GLN A CA 1
ATOM 1845 C C . GLN A 1 229 ? 11.231 -17.071 6.749 1.00 86.19 229 GLN A C 1
ATOM 1847 O O . GLN A 1 229 ? 12.459 -17.071 6.795 1.00 86.19 229 GLN A O 1
ATOM 1852 N N . ASP A 1 230 ? 10.554 -17.342 5.631 1.00 87.88 230 ASP A N 1
ATOM 1853 C CA . ASP A 1 230 ? 11.219 -17.699 4.372 1.00 87.88 230 ASP A CA 1
ATOM 1854 C C . ASP A 1 230 ? 11.865 -16.468 3.716 1.00 87.88 230 ASP A C 1
ATOM 1856 O O . ASP A 1 230 ? 12.794 -16.578 2.912 1.00 87.88 230 ASP A O 1
ATOM 1860 N N . GLN A 1 231 ? 11.407 -15.275 4.101 1.00 82.94 231 GLN A N 1
ATOM 1861 C CA . GLN A 1 231 ? 11.968 -14.010 3.660 1.00 82.94 231 GLN A CA 1
ATOM 1862 C C . GLN A 1 231 ? 13.234 -13.638 4.433 1.00 82.94 231 GLN A C 1
ATOM 1864 O O . GLN A 1 231 ? 13.351 -13.851 5.640 1.00 82.94 231 GLN A O 1
ATOM 1869 N N . LYS A 1 232 ? 14.192 -13.025 3.729 1.00 82.94 232 LYS A N 1
ATOM 1870 C CA . LYS A 1 232 ? 15.417 -12.475 4.319 1.00 82.94 232 LYS A CA 1
ATOM 1871 C C . LYS A 1 232 ? 15.492 -10.971 4.037 1.00 82.94 232 LYS A C 1
ATOM 1873 O O . LYS A 1 232 ? 15.713 -10.606 2.884 1.00 82.94 232 LYS A O 1
ATOM 1878 N N . PRO A 1 233 ? 15.374 -10.101 5.058 1.00 84.81 233 PRO A N 1
ATOM 1879 C CA . PRO A 1 233 ? 15.070 -10.404 6.465 1.00 84.81 233 PRO A CA 1
ATOM 1880 C C . PRO A 1 233 ? 13.629 -10.921 6.671 1.00 84.81 233 PRO A C 1
ATOM 1882 O O . PRO A 1 233 ? 12.783 -10.667 5.815 1.00 84.81 233 PRO A O 1
ATOM 1885 N N . PRO A 1 234 ? 13.330 -11.604 7.799 1.00 86.75 234 PRO A N 1
ATOM 1886 C CA . PRO A 1 234 ? 11.987 -12.111 8.077 1.00 86.75 234 PRO A CA 1
ATOM 1887 C C . PRO A 1 234 ? 10.933 -11.006 8.035 1.00 86.75 234 PRO A C 1
ATOM 1889 O O . PRO A 1 234 ? 11.125 -9.940 8.632 1.00 86.75 234 PRO A O 1
ATOM 1892 N N . PHE A 1 235 ? 9.811 -11.277 7.370 1.00 89.19 235 PHE A N 1
ATOM 1893 C CA . PHE A 1 235 ? 8.723 -10.317 7.219 1.00 89.19 235 PHE A CA 1
ATOM 1894 C C . PHE A 1 235 ? 7.973 -10.148 8.543 1.00 89.19 235 PHE A C 1
ATOM 1896 O O . PHE A 1 235 ? 7.471 -11.118 9.108 1.00 89.19 235 PHE A O 1
ATOM 1903 N N . ARG A 1 236 ? 7.893 -8.917 9.057 1.00 89.56 236 ARG A N 1
ATOM 1904 C CA . ARG A 1 236 ? 7.263 -8.614 10.348 1.00 89.56 236 ARG A CA 1
ATOM 1905 C C . ARG A 1 236 ? 5.894 -7.997 10.135 1.00 89.56 236 ARG A C 1
ATOM 1907 O O . ARG A 1 236 ? 5.735 -7.055 9.370 1.00 89.56 236 ARG A O 1
ATOM 1914 N N . PHE A 1 237 ? 4.911 -8.495 10.870 1.00 91.75 237 PHE A N 1
ATOM 1915 C CA . PHE A 1 237 ? 3.575 -7.919 10.906 1.00 91.75 237 PHE A CA 1
ATOM 1916 C C . PHE A 1 237 ? 2.955 -8.116 12.287 1.00 91.75 237 PHE A C 1
ATOM 1918 O O . PHE A 1 237 ? 3.385 -8.962 13.073 1.00 91.75 237 PHE A O 1
ATOM 1925 N N . GLY A 1 238 ? 1.941 -7.314 12.592 1.00 92.31 238 GLY A N 1
ATOM 1926 C CA . GLY A 1 238 ? 1.264 -7.340 13.878 1.00 92.31 238 GLY A CA 1
ATOM 1927 C C . GLY A 1 238 ? -0.084 -6.640 13.821 1.00 92.31 238 GLY A C 1
ATOM 1928 O O . GLY A 1 238 ? -0.472 -6.058 12.810 1.00 92.31 238 GLY A O 1
ATOM 1929 N N . THR A 1 239 ? -0.816 -6.705 14.925 1.00 93.56 239 THR A N 1
ATOM 1930 C CA . THR A 1 239 ? -2.114 -6.043 15.069 1.00 93.56 239 THR A CA 1
ATOM 1931 C C . THR A 1 239 ? -2.276 -5.492 16.482 1.00 93.56 239 THR A C 1
ATOM 1933 O O . THR A 1 239 ? -1.441 -5.733 17.359 1.00 93.56 239 THR A O 1
ATOM 1936 N N . VAL A 1 240 ? -3.339 -4.722 16.702 1.00 92.12 240 VAL A N 1
ATOM 1937 C CA . VAL A 1 240 ? -3.660 -4.182 18.023 1.00 92.12 240 VAL A CA 1
ATOM 1938 C C . VAL A 1 240 ? -4.201 -5.299 18.910 1.00 92.12 240 VAL A C 1
ATOM 1940 O O . VAL A 1 240 ? -5.087 -6.053 18.500 1.00 92.12 240 VAL A O 1
ATOM 1943 N N . ASP A 1 241 ? -3.664 -5.403 20.122 1.00 89.75 241 ASP A N 1
ATOM 1944 C CA . ASP A 1 241 ? -4.106 -6.396 21.091 1.00 89.75 241 ASP A CA 1
ATOM 1945 C C . ASP A 1 241 ? -5.555 -6.141 21.522 1.00 89.75 241 ASP A C 1
ATOM 1947 O O . ASP A 1 241 ? -6.001 -5.001 21.652 1.00 89.75 241 ASP A O 1
ATOM 1951 N N . GLY A 1 242 ? -6.311 -7.215 21.725 1.00 86.00 242 GLY A N 1
ATOM 1952 C CA . GLY A 1 242 ? -7.713 -7.132 22.114 1.00 86.00 242 GLY A CA 1
ATOM 1953 C C . GLY A 1 242 ? -8.652 -6.408 21.134 1.00 86.00 242 GLY A C 1
ATOM 1954 O O . GLY A 1 242 ? -9.737 -5.969 21.520 1.00 86.00 242 GLY A O 1
ATOM 1955 N N . GLY A 1 243 ? -8.250 -6.242 19.872 1.00 87.81 243 GLY A N 1
ATOM 1956 C CA . GLY A 1 243 ? -9.104 -5.703 18.815 1.00 87.81 243 GLY A CA 1
ATOM 1957 C C . GLY A 1 243 ? -9.939 -6.777 18.108 1.00 87.81 243 GLY A C 1
ATOM 1958 O O . GLY A 1 243 ? -9.623 -7.964 18.143 1.00 87.81 243 GLY A O 1
ATOM 1959 N N . ASN A 1 244 ? -10.962 -6.355 17.355 1.00 89.50 244 ASN A N 1
ATOM 1960 C CA . ASN A 1 244 ? -11.738 -7.272 16.506 1.00 89.50 244 ASN A CA 1
ATOM 1961 C C . ASN A 1 244 ? -10.854 -7.987 15.465 1.00 89.50 244 ASN A C 1
ATOM 1963 O O . ASN A 1 244 ? -11.069 -9.159 15.164 1.00 89.50 244 ASN A O 1
ATOM 1967 N N . THR A 1 245 ? -9.838 -7.296 14.937 1.00 90.88 245 THR A N 1
ATOM 1968 C CA . THR A 1 245 ? -8.865 -7.866 13.994 1.00 90.88 245 THR A CA 1
ATOM 1969 C C . THR A 1 245 ? -8.035 -8.976 14.632 1.00 90.88 245 THR A C 1
ATOM 1971 O O . THR A 1 245 ? -7.808 -9.995 13.990 1.00 90.88 245 THR A O 1
ATOM 1974 N N . HIS A 1 246 ? -7.635 -8.822 15.899 1.00 91.50 246 HIS A N 1
ATOM 1975 C CA . HIS A 1 246 ? -6.925 -9.863 16.637 1.00 91.50 246 HIS A CA 1
ATOM 1976 C C . HIS A 1 246 ? -7.806 -11.110 16.788 1.00 91.50 246 HIS A C 1
ATOM 1978 O O . HIS A 1 246 ? -7.388 -12.187 16.371 1.00 91.50 246 HIS A O 1
ATOM 1984 N N . GLU A 1 247 ? -9.039 -10.979 17.280 1.00 89.81 247 GLU A N 1
ATOM 1985 C CA . GLU A 1 247 ? -9.934 -12.139 17.431 1.00 89.81 247 GLU A CA 1
ATOM 1986 C C . GLU A 1 247 ? -10.277 -12.797 16.086 1.00 89.81 247 GLU A C 1
ATOM 1988 O O . GLU A 1 247 ? -10.302 -14.022 15.972 1.00 89.81 247 GLU A O 1
ATOM 1993 N N . THR A 1 248 ? -10.450 -12.002 15.026 1.00 90.94 248 THR A N 1
ATOM 1994 C CA . THR A 1 248 ? -10.664 -12.531 13.669 1.00 90.94 248 THR A CA 1
ATOM 1995 C C . THR A 1 248 ? -9.438 -13.305 13.176 1.00 90.94 248 THR A C 1
ATOM 1997 O O . THR A 1 248 ? -9.580 -14.402 12.637 1.00 90.94 248 THR A O 1
ATOM 2000 N N . MET A 1 249 ? -8.230 -12.778 13.404 1.00 92.38 249 MET A N 1
ATOM 2001 C CA . MET A 1 249 ? -6.970 -13.454 13.083 1.00 92.38 249 MET A CA 1
ATOM 2002 C C . MET A 1 249 ? -6.807 -14.751 13.873 1.00 92.38 249 MET A C 1
ATOM 2004 O O . MET A 1 249 ? -6.452 -15.776 13.305 1.00 92.38 249 MET A O 1
ATOM 2008 N N . LYS A 1 250 ? -7.137 -14.731 15.164 1.00 91.75 250 LYS A N 1
ATOM 2009 C CA . LYS A 1 250 ? -7.091 -15.901 16.040 1.00 91.75 250 LYS A CA 1
ATOM 2010 C C . LYS A 1 250 ? -8.064 -16.998 15.605 1.00 91.75 250 LYS A C 1
ATOM 2012 O O . LYS A 1 250 ? -7.714 -18.168 15.722 1.00 91.75 250 LYS A O 1
ATOM 2017 N N . ARG A 1 251 ? -9.249 -16.638 15.096 1.00 89.75 251 ARG A N 1
ATOM 2018 C CA . ARG A 1 251 ? -10.278 -17.590 14.648 1.00 89.75 251 ARG A CA 1
ATOM 2019 C C . ARG A 1 251 ? -10.017 -18.159 13.255 1.00 89.75 251 ARG A C 1
ATOM 2021 O O . ARG A 1 251 ? -10.209 -19.350 13.057 1.00 89.75 251 ARG A O 1
ATOM 2028 N N . ASN A 1 252 ? -9.614 -17.317 12.304 1.00 91.62 252 ASN A N 1
ATOM 2029 C CA . ASN A 1 252 ? -9.539 -17.700 10.891 1.00 91.62 252 ASN A CA 1
ATOM 2030 C C . ASN A 1 252 ? -8.108 -18.039 10.428 1.00 91.62 252 ASN A C 1
ATOM 2032 O O . ASN A 1 252 ? -7.940 -18.842 9.515 1.00 91.62 252 ASN A O 1
ATOM 2036 N N . TRP A 1 253 ? -7.075 -17.439 11.034 1.00 92.44 253 TRP A N 1
ATOM 2037 C CA . TRP A 1 253 ? -5.677 -17.531 10.587 1.00 92.44 253 TRP A CA 1
ATOM 2038 C C . TRP A 1 253 ? -4.729 -17.894 11.740 1.00 92.44 253 TRP A C 1
ATOM 2040 O O . TRP A 1 253 ? -3.892 -17.096 12.171 1.00 92.44 253 TRP A O 1
ATOM 2050 N N . HIS A 1 254 ? -4.834 -19.135 12.227 1.00 91.62 254 HIS A N 1
ATOM 2051 C CA . HIS A 1 254 ? -4.078 -19.616 13.393 1.00 91.62 254 HIS A CA 1
ATOM 2052 C C . HIS A 1 254 ? -2.558 -19.453 13.254 1.00 91.62 254 HIS A C 1
ATOM 2054 O O . HIS A 1 254 ? -1.928 -18.928 14.166 1.00 91.62 254 HIS A O 1
ATOM 2060 N N . LYS A 1 255 ? -1.978 -19.804 12.096 1.00 91.19 255 LYS A N 1
ATOM 2061 C CA . LYS A 1 255 ? -0.528 -19.670 11.847 1.00 91.19 255 LYS A CA 1
ATOM 2062 C C . LYS A 1 255 ? -0.043 -18.224 11.985 1.00 91.19 255 LYS A C 1
ATOM 2064 O O . LYS A 1 255 ? 0.974 -17.965 12.623 1.00 91.19 255 LYS A O 1
ATOM 2069 N N . MET A 1 256 ? -0.800 -17.275 11.430 1.00 91.94 256 MET A N 1
ATOM 2070 C CA . MET A 1 256 ? -0.492 -15.848 11.550 1.00 91.94 256 MET A CA 1
ATOM 2071 C C . MET A 1 256 ? -0.590 -15.388 13.006 1.00 91.94 256 MET A C 1
ATOM 2073 O O . MET A 1 256 ? 0.292 -14.687 13.498 1.00 91.94 256 MET A O 1
ATOM 2077 N N . HIS A 1 257 ? -1.639 -15.811 13.718 1.00 93.12 257 HIS A N 1
ATOM 2078 C CA . HIS A 1 257 ? -1.809 -15.483 15.130 1.00 93.12 257 HIS A CA 1
ATOM 2079 C C . HIS A 1 257 ? -0.666 -16.033 15.996 1.00 93.12 257 HIS A C 1
ATOM 2081 O O . HIS A 1 257 ? -0.127 -15.300 16.825 1.00 93.12 257 HIS A O 1
ATOM 2087 N N . GLU A 1 258 ? -0.259 -17.284 15.785 1.00 93.06 258 GLU A N 1
ATOM 2088 C CA . GLU A 1 258 ? 0.859 -17.904 16.497 1.00 93.06 258 GLU A CA 1
ATOM 2089 C C . GLU A 1 258 ? 2.177 -17.177 16.238 1.00 93.06 258 GLU A C 1
ATOM 2091 O O . GLU A 1 258 ? 2.906 -16.900 17.188 1.00 93.06 258 GLU A O 1
ATOM 2096 N N . TYR A 1 259 ? 2.448 -16.786 14.990 1.00 92.94 259 TYR A N 1
ATOM 2097 C CA . TYR A 1 259 ? 3.630 -15.999 14.642 1.00 92.94 259 TYR A CA 1
ATOM 2098 C C . TYR A 1 259 ? 3.676 -14.659 15.394 1.00 92.94 259 TYR A C 1
ATOM 2100 O O . TYR A 1 259 ? 4.675 -14.329 16.041 1.00 92.94 259 TYR A O 1
ATOM 2108 N N . VAL A 1 260 ? 2.576 -13.897 15.360 1.00 93.81 260 VAL A N 1
ATOM 2109 C CA . VAL A 1 260 ? 2.473 -12.593 16.040 1.00 93.81 260 VAL A CA 1
ATOM 2110 C C . VAL A 1 260 ? 2.592 -12.758 17.558 1.00 93.81 260 VAL A C 1
ATOM 2112 O O . VAL A 1 260 ? 3.255 -11.953 18.220 1.00 93.81 260 VAL A O 1
ATOM 2115 N N . LYS A 1 261 ? 1.992 -13.818 18.114 1.00 93.62 261 LYS A N 1
ATOM 2116 C CA . LYS A 1 261 ? 2.026 -14.135 19.546 1.00 93.62 261 LYS A CA 1
ATOM 2117 C C . LYS A 1 261 ? 3.417 -14.551 20.014 1.00 93.62 261 LYS A C 1
ATOM 2119 O O . LYS A 1 261 ? 3.895 -14.014 21.011 1.00 93.62 261 LYS A O 1
ATOM 2124 N N . HIS A 1 262 ? 4.074 -15.458 19.293 1.00 93.38 262 HIS A N 1
ATOM 2125 C CA . HIS A 1 262 ? 5.414 -15.946 19.613 1.00 93.38 262 HIS A CA 1
ATOM 2126 C C . HIS A 1 262 ? 6.436 -14.803 19.625 1.00 93.38 262 HIS A C 1
ATOM 2128 O O . HIS A 1 262 ? 7.223 -14.672 20.561 1.00 93.38 262 HIS A O 1
ATOM 2134 N N . ASN A 1 263 ? 6.364 -13.916 18.630 1.00 91.31 263 ASN A N 1
ATOM 2135 C CA . ASN A 1 263 ? 7.308 -12.810 18.474 1.00 91.31 263 ASN A CA 1
ATOM 2136 C C . ASN A 1 263 ? 6.901 -11.526 19.218 1.00 91.31 263 ASN A C 1
ATOM 2138 O O . ASN A 1 263 ? 7.613 -10.526 19.149 1.00 91.31 263 ASN A O 1
ATOM 2142 N N . LYS A 1 264 ? 5.772 -11.536 19.944 1.00 92.31 264 LYS A N 1
ATOM 2143 C CA . LYS A 1 264 ? 5.239 -10.385 20.697 1.00 92.31 264 LYS A CA 1
ATOM 2144 C C . LYS A 1 264 ? 5.044 -9.131 19.827 1.00 92.31 264 LYS A C 1
ATOM 2146 O O . LYS A 1 264 ? 5.349 -8.012 20.242 1.00 92.31 264 LYS A O 1
ATOM 2151 N N . PHE A 1 265 ? 4.496 -9.304 18.624 1.00 92.75 265 PHE A N 1
ATOM 2152 C CA . PHE A 1 265 ? 4.228 -8.206 17.682 1.00 92.75 265 PHE A CA 1
ATOM 2153 C C . PHE A 1 265 ? 2.872 -7.521 17.877 1.00 92.75 265 PHE A C 1
ATOM 2155 O O . PHE A 1 265 ? 2.491 -6.652 17.092 1.00 92.75 265 PHE A O 1
ATOM 2162 N N . PHE A 1 266 ? 2.153 -7.850 18.948 1.00 93.50 266 PHE A N 1
ATOM 2163 C CA . PHE A 1 266 ? 0.971 -7.094 19.334 1.00 93.50 266 PHE A CA 1
ATOM 2164 C C . PHE A 1 266 ? 1.329 -5.670 19.781 1.00 93.50 266 PHE A C 1
ATOM 2166 O O . PHE A 1 266 ? 2.390 -5.405 20.359 1.00 93.50 266 PHE A O 1
ATOM 2173 N N . ARG A 1 267 ? 0.429 -4.731 19.490 1.00 92.19 267 ARG A N 1
ATOM 2174 C CA . ARG A 1 267 ? 0.545 -3.320 19.880 1.00 92.19 267 ARG A CA 1
ATOM 2175 C C . ARG A 1 267 ? -0.632 -2.931 20.763 1.00 92.19 267 ARG A C 1
ATOM 2177 O O . ARG A 1 267 ? -1.742 -3.386 20.538 1.00 92.19 267 ARG A O 1
ATOM 2184 N N . MET A 1 268 ? -0.398 -2.078 21.757 1.00 88.00 268 MET A N 1
ATOM 2185 C CA . MET A 1 268 ? -1.456 -1.684 22.700 1.00 88.00 268 MET A CA 1
ATOM 2186 C C . MET A 1 268 ? -2.475 -0.734 22.062 1.00 88.00 268 MET A C 1
ATOM 2188 O O . MET A 1 268 ? -3.668 -0.868 22.300 1.00 88.00 268 MET A O 1
ATOM 2192 N N . ASN A 1 269 ? -2.005 0.204 21.231 1.00 89.31 269 ASN A N 1
ATOM 2193 C CA . ASN A 1 269 ? -2.814 1.274 20.655 1.00 89.31 269 ASN A CA 1
ATOM 2194 C C . ASN A 1 269 ? -2.579 1.385 19.144 1.00 89.31 269 ASN A C 1
ATOM 2196 O O . ASN A 1 269 ? -1.541 0.980 18.622 1.00 89.31 269 ASN A O 1
ATOM 2200 N N . ILE A 1 270 ? -3.524 2.012 18.443 1.00 89.75 270 ILE A N 1
ATOM 2201 C CA . ILE A 1 270 ? -3.408 2.277 17.000 1.00 89.75 270 ILE A CA 1
ATOM 2202 C C . ILE A 1 270 ? -2.217 3.204 16.712 1.00 89.75 270 ILE A C 1
ATOM 2204 O O . ILE A 1 270 ? -1.462 2.961 15.774 1.00 89.75 270 ILE A O 1
ATOM 2208 N N . SER A 1 271 ? -2.004 4.226 17.547 1.00 91.88 271 SER A N 1
ATOM 2209 C CA . SER A 1 271 ? -0.890 5.170 17.400 1.00 91.88 271 SER A CA 1
ATOM 2210 C C . SER A 1 271 ? 0.475 4.483 17.453 1.00 91.88 271 SER A C 1
ATOM 2212 O O . SER A 1 271 ? 1.317 4.753 16.602 1.00 91.88 271 SER A O 1
ATOM 2214 N N . SER A 1 272 ? 0.674 3.540 18.381 1.00 91.38 272 SER A N 1
ATOM 2215 C CA . SER A 1 272 ? 1.927 2.781 18.463 1.00 91.38 272 SER A CA 1
ATOM 2216 C C . SER A 1 272 ? 2.097 1.789 17.311 1.00 91.38 272 SER A C 1
ATOM 2218 O O . SER A 1 272 ? 3.225 1.493 16.925 1.00 91.38 272 SER A O 1
ATOM 2220 N N . GLY A 1 273 ? 0.998 1.304 16.724 1.00 91.19 273 GLY A N 1
ATOM 2221 C CA . GLY A 1 273 ? 1.029 0.547 15.471 1.00 91.19 273 GLY A CA 1
ATOM 2222 C C . GLY A 1 273 ? 1.539 1.384 14.295 1.00 91.19 273 GLY A C 1
ATOM 2223 O O . GLY A 1 273 ? 2.451 0.957 13.593 1.00 91.19 273 GLY A O 1
ATOM 2224 N N . ILE A 1 274 ? 1.006 2.596 14.118 1.00 92.25 274 ILE A N 1
ATOM 2225 C CA . ILE A 1 274 ? 1.420 3.514 13.042 1.00 92.25 274 ILE A CA 1
ATOM 2226 C C . ILE A 1 274 ? 2.884 3.933 13.210 1.00 92.25 274 ILE A C 1
ATOM 2228 O O . ILE A 1 274 ? 3.644 3.938 12.245 1.00 92.25 274 ILE A O 1
ATOM 2232 N N . GLU A 1 275 ? 3.292 4.267 14.434 1.00 92.06 275 GLU A N 1
ATOM 2233 C CA . GLU A 1 275 ? 4.668 4.662 14.731 1.00 92.06 275 GLU A CA 1
ATOM 2234 C C . GLU A 1 275 ? 5.665 3.530 14.454 1.00 92.06 275 GLU A C 1
ATOM 2236 O O . GLU A 1 275 ? 6.714 3.772 13.860 1.00 92.06 275 GLU A O 1
ATOM 2241 N N . ALA A 1 276 ? 5.311 2.285 14.793 1.00 89.12 276 ALA A N 1
ATOM 2242 C CA . ALA A 1 276 ? 6.139 1.123 14.480 1.00 89.12 276 ALA A CA 1
ATOM 2243 C C . ALA A 1 276 ? 6.346 0.960 12.966 1.00 89.12 276 ALA A C 1
ATOM 2245 O O . ALA A 1 276 ? 7.480 0.808 12.529 1.00 89.12 276 ALA A O 1
ATOM 2246 N N . VAL A 1 277 ? 5.279 1.069 12.167 1.00 89.50 277 VAL A N 1
ATOM 2247 C CA . VAL A 1 277 ? 5.372 0.969 10.699 1.00 89.50 277 VAL A CA 1
ATOM 2248 C C . VAL A 1 277 ? 6.172 2.129 10.106 1.00 89.50 277 VAL A C 1
ATOM 2250 O O . VAL A 1 277 ? 6.866 1.951 9.114 1.00 89.50 277 VAL A O 1
ATOM 2253 N N . LYS A 1 278 ? 6.105 3.327 10.697 1.00 88.25 278 LYS A N 1
ATOM 2254 C CA . LYS A 1 278 ? 6.862 4.493 10.219 1.00 88.25 278 LYS A CA 1
ATOM 2255 C C . LYS A 1 278 ? 8.364 4.371 10.493 1.00 88.25 278 LYS A C 1
ATOM 2257 O O . LYS A 1 278 ? 9.158 4.831 9.666 1.00 88.25 278 LYS A O 1
ATOM 2262 N N . ASN A 1 279 ? 8.728 3.789 11.635 1.00 85.00 279 ASN A N 1
ATOM 2263 C CA . ASN A 1 279 ? 10.105 3.703 12.121 1.00 85.00 279 ASN A CA 1
ATOM 2264 C C . ASN A 1 279 ? 10.873 2.467 11.612 1.00 85.00 279 ASN A C 1
ATOM 2266 O O . ASN A 1 279 ? 12.094 2.445 11.745 1.00 85.00 279 ASN A O 1
ATOM 2270 N N . GLU A 1 280 ? 10.192 1.474 11.029 1.00 70.19 280 GLU A N 1
ATOM 2271 C CA . GLU A 1 280 ? 10.818 0.392 10.239 1.00 70.19 280 GLU A CA 1
ATOM 2272 C C . GLU A 1 280 ? 11.260 0.849 8.843 1.00 70.19 280 GLU A C 1
ATOM 2274 O O . GLU A 1 280 ? 12.272 0.322 8.337 1.00 70.19 280 GLU A O 1
#

Radius of gyration: 37.45 Å; Cα contacts (8 Å, |Δi|>4): 222; chains: 1; bounding box: 83×38×115 Å

Foldseek 3Di:
DDPPPPPDPDDDDDDDDLVVVVVVVCVVVPDDDDDDAFPVNALWDQDPVGIDHPLVCCLVVVDVDDRDPRDDDPVSVVRDPDDPDPDDDDDDDDFDFDQDDQDPCLLVVLDDPVVVCCVVPPVLVCLLVVLVVQLCPDCQNPVPPDPPDPPDDDDSVLSSVLLVCLLVVHPDPGDQRDDPVSNVSSVVSSVVSVVVVVSSVVSSVVSVVDRPGDPVDPGPPGPCLQCQVVDVVRDDDEEEPNDPVLVVCVVPPVSNNCVCVVVVVHDPDPVVVVVVSVVD

Secondary structure (DSSP, 8-state):
---------------SHHHHHHHHHHHHHT--------TT-----EETTEE-HHHHHHHTTS-S---S-PPP-HHHHTTS-----SS--------PPPBPPPPTTTTTTTS-HHHHHIIIIIIHHHHHHHHHHHHHH-TTT--TTSSSPPS----HHHHHHHHHHHHTT----PPPP-SHHHHHHHHHHHHHHHHHHHHHHHHHHHHHHS--B-----STT-HHHH-TTSSSSPPP---BTTSHHHHHHHHH-HHHHHHHHHTT--BSSHHHHHHHHHH-